Protein AF-A0A958GXC8-F1 (afdb_monomer_lite)

pLDDT: mean 88.54, std 9.1, range [40.66, 98.5]

Foldseek 3Di:
DPQPFFCQRPPDLVLLLDLLLDDPVQVVVQVVQVVLLVVLVVDPVNLVLLQVLLVVVVLDPDFFDPLLLVLLLVQLVQQEVVVLVVVVCVVVVHDPVSLVSSVCSNHVSLVVRVQCSSHDLVSLLSNLLQEFDLWCLSSLSSLSSDVCSLVVSLVQLVCLVVVNHPSVSSSSSRDGGPCRSVLVNVNSVVCVVPVPDQTPHDPDSCVVDDPLSVQSCSQRSHSSSSRQLSRPQDPDPVSSVVCVVPPNTPDPVSTDPPD

Structure (mmCIF, N/CA/C/O backbone):
data_AF-A0A958GXC8-F1
#
_entry.id   AF-A0A958GXC8-F1
#
loop_
_atom_site.group_PDB
_atom_site.id
_atom_site.type_symbol
_atom_site.label_atom_id
_atom_site.label_alt_id
_atom_site.label_comp_id
_atom_site.label_asym_id
_atom_site.label_entity_id
_atom_site.label_seq_id
_atom_site.pdbx_PDB_ins_code
_atom_site.Cartn_x
_atom_site.Cartn_y
_atom_site.Cartn_z
_atom_site.occupancy
_atom_site.B_iso_or_equiv
_atom_site.auth_seq_id
_atom_site.auth_comp_id
_atom_site.auth_asym_id
_atom_site.auth_atom_id
_atom_site.pdbx_PDB_model_num
ATOM 1 N N . MET A 1 1 ? -21.249 21.350 4.898 1.00 42.66 1 MET A N 1
ATOM 2 C CA . MET A 1 1 ? -21.181 20.003 5.499 1.00 42.66 1 MET A CA 1
ATOM 3 C C . MET A 1 1 ? -20.547 20.159 6.863 1.00 42.66 1 MET A C 1
ATOM 5 O O . MET A 1 1 ? -19.424 20.641 6.913 1.00 42.66 1 MET A O 1
ATOM 9 N N . GLU A 1 2 ? -21.258 19.843 7.945 1.00 40.66 2 GLU A N 1
ATOM 10 C CA . GLU A 1 2 ? -20.635 19.770 9.272 1.00 40.66 2 GLU A CA 1
ATOM 11 C C . GLU A 1 2 ? -19.525 18.718 9.228 1.00 40.66 2 GLU A C 1
ATOM 13 O O . GLU A 1 2 ? -19.775 17.553 8.912 1.00 40.66 2 GLU A O 1
ATOM 18 N N . ALA A 1 3 ? -18.286 19.137 9.486 1.00 54.03 3 ALA A N 1
ATOM 19 C CA . ALA A 1 3 ? -17.179 18.212 9.652 1.00 54.03 3 ALA A CA 1
ATOM 20 C C . ALA A 1 3 ? -17.472 17.373 10.900 1.00 54.03 3 ALA A C 1
ATOM 22 O O . ALA A 1 3 ? -17.370 17.859 12.025 1.00 54.03 3 ALA A O 1
ATOM 23 N N . THR A 1 4 ? -17.898 16.125 10.704 1.00 71.25 4 THR A N 1
ATOM 24 C CA . THR A 1 4 ? -18.084 15.196 11.817 1.00 71.25 4 THR A CA 1
ATOM 25 C C . THR A 1 4 ? -16.710 14.937 12.425 1.00 71.25 4 THR A C 1
ATOM 27 O O . THR A 1 4 ? -15.832 14.369 11.779 1.00 71.25 4 THR A O 1
ATOM 30 N N . GLN A 1 5 ? -16.502 15.426 13.645 1.00 79.56 5 GLN A N 1
ATOM 31 C CA . GLN A 1 5 ? -15.217 15.359 14.330 1.00 79.56 5 GLN A CA 1
ATOM 32 C C . GLN A 1 5 ? -14.816 13.890 14.564 1.00 79.56 5 GLN A C 1
ATOM 34 O O . GLN A 1 5 ? -15.609 13.098 15.073 1.00 79.56 5 GLN A O 1
ATOM 39 N N . THR A 1 6 ? -13.588 13.512 14.205 1.00 85.38 6 THR A N 1
ATOM 40 C CA . THR A 1 6 ? -13.043 12.168 14.451 1.00 85.38 6 THR A CA 1
ATOM 41 C C . THR A 1 6 ? -12.261 12.138 15.758 1.00 85.38 6 THR A C 1
ATOM 43 O O . THR A 1 6 ? -11.837 13.173 16.276 1.00 85.38 6 THR A O 1
ATOM 46 N N . TYR A 1 7 ? -12.008 10.944 16.308 1.00 87.50 7 TYR A N 1
ATOM 47 C CA . TYR A 1 7 ? -11.091 10.803 17.450 1.00 87.50 7 TYR A CA 1
ATOM 48 C C . TYR A 1 7 ? -9.709 11.392 17.121 1.00 87.50 7 TYR A C 1
ATOM 50 O O . TYR A 1 7 ? -9.104 12.063 17.955 1.00 87.50 7 TYR A O 1
ATOM 58 N N . ARG A 1 8 ? -9.251 11.222 15.875 1.00 87.38 8 ARG A N 1
ATOM 59 C CA . ARG A 1 8 ? -8.003 11.787 15.362 1.00 87.38 8 ARG A CA 1
ATOM 60 C C . ARG A 1 8 ? -7.935 13.317 15.413 1.00 87.38 8 ARG A C 1
ATOM 62 O O . ARG A 1 8 ? -6.846 13.839 15.656 1.00 87.38 8 ARG A O 1
ATOM 69 N N . THR A 1 9 ? -9.048 14.020 15.194 1.00 85.94 9 THR A N 1
ATOM 70 C CA . THR A 1 9 ? -9.103 15.495 15.181 1.00 85.94 9 THR A CA 1
ATOM 71 C C . THR A 1 9 ? -9.584 16.114 16.497 1.00 85.94 9 THR A C 1
ATOM 73 O O . THR A 1 9 ? -9.445 17.318 16.689 1.00 85.94 9 THR A O 1
ATOM 76 N N . SER A 1 10 ? -10.121 15.314 17.426 1.00 87.69 10 SER A N 1
ATOM 77 C CA . SER A 1 10 ? -10.631 15.775 18.733 1.00 87.69 10 SER A CA 1
ATOM 78 C C . SER A 1 10 ? -9.730 15.443 19.922 1.00 87.69 10 SER A C 1
ATOM 80 O O . SER A 1 10 ? -9.755 16.150 20.930 1.00 87.69 10 SER A O 1
ATOM 82 N N . ALA A 1 11 ? -8.967 14.350 19.857 1.00 89.31 11 ALA A N 1
ATOM 83 C CA . ALA A 1 11 ? -8.210 13.857 21.001 1.00 89.31 11 ALA A CA 1
ATOM 84 C C . ALA A 1 11 ? -6.876 14.593 21.189 1.00 89.31 11 ALA A C 1
ATOM 86 O O . ALA A 1 11 ? -6.249 15.067 20.243 1.00 89.31 11 ALA A O 1
ATOM 87 N N . SER A 1 12 ? -6.391 14.627 22.433 1.00 91.69 12 SER A N 1
ATOM 88 C CA . SER A 1 12 ? -5.069 15.181 22.731 1.00 91.69 12 SER A CA 1
ATOM 89 C C . SER A 1 12 ? -3.941 14.310 22.150 1.00 91.69 12 SER A C 1
ATOM 91 O O . SER A 1 12 ? -4.100 13.088 22.043 1.00 91.69 12 SER A O 1
ATOM 93 N N . PRO A 1 13 ? -2.752 14.879 21.864 1.00 91.50 13 PRO A N 1
ATOM 94 C CA . PRO A 1 13 ? -1.616 14.114 21.347 1.00 91.50 13 PRO A CA 1
ATOM 95 C C . PRO A 1 13 ? -1.251 12.892 22.203 1.00 91.50 13 PRO A C 1
ATOM 97 O O . PRO A 1 13 ? -1.000 11.812 21.678 1.00 91.50 13 PRO A O 1
ATOM 100 N N . VAL A 1 14 ? -1.300 13.018 23.534 1.00 92.62 14 VAL A N 1
ATOM 101 C CA . VAL A 1 14 ? -1.018 11.907 24.463 1.00 92.62 14 VAL A CA 1
ATOM 102 C C . VAL A 1 14 ? -2.060 10.789 24.345 1.00 92.62 14 VAL A C 1
ATOM 104 O O . VAL A 1 14 ? -1.716 9.605 24.406 1.00 92.62 14 VAL A O 1
ATOM 107 N N . ALA A 1 15 ? -3.334 11.143 24.166 1.00 92.38 15 ALA A N 1
ATOM 108 C CA . ALA A 1 15 ? -4.409 10.173 23.990 1.00 92.38 15 ALA A CA 1
ATOM 109 C C . ALA A 1 15 ? -4.306 9.444 22.639 1.00 92.38 15 ALA A C 1
ATOM 111 O O . ALA A 1 15 ? -4.591 8.245 22.574 1.00 92.38 15 ALA A O 1
ATOM 112 N N . LEU A 1 16 ? -3.857 10.136 21.587 1.00 92.06 16 LEU A N 1
ATOM 113 C CA . LEU A 1 16 ? -3.565 9.544 20.279 1.00 92.06 16 LEU A CA 1
ATOM 114 C C . LEU A 1 16 ? -2.374 8.586 20.353 1.00 92.06 16 LEU A C 1
ATOM 116 O O . LEU A 1 16 ? -2.495 7.451 19.905 1.00 92.06 16 LEU A O 1
ATOM 120 N N . LEU A 1 17 ? -1.277 8.977 21.009 1.00 92.50 17 LEU A N 1
ATOM 121 C CA . LEU A 1 17 ? -0.108 8.112 21.204 1.00 92.50 17 LEU A CA 1
ATOM 122 C C . LEU A 1 17 ? -0.466 6.826 21.963 1.00 92.50 17 LEU A C 1
ATOM 124 O O . LEU A 1 17 ? -0.126 5.733 21.515 1.00 92.50 17 LEU A O 1
ATOM 128 N N . ARG A 1 18 ? -1.203 6.921 23.081 1.00 91.88 18 ARG A N 1
ATOM 129 C CA . ARG A 1 18 ? -1.665 5.723 23.813 1.00 91.88 18 ARG A CA 1
ATOM 130 C C . ARG A 1 18 ? -2.573 4.839 22.969 1.00 91.88 18 ARG A C 1
ATOM 132 O O . ARG A 1 18 ? -2.492 3.619 23.071 1.00 91.88 18 ARG A O 1
ATOM 139 N N . ALA A 1 19 ? -3.471 5.443 22.193 1.00 90.69 19 ALA A N 1
ATOM 140 C CA . ALA A 1 19 ? -4.363 4.692 21.324 1.00 90.69 19 ALA A CA 1
ATOM 141 C C . ALA A 1 19 ? -3.582 3.977 20.214 1.00 90.69 19 ALA A C 1
ATOM 143 O O . ALA A 1 19 ? -3.806 2.789 20.024 1.00 90.69 19 ALA A O 1
ATOM 144 N N . ALA A 1 20 ? -2.628 4.653 19.568 1.00 90.19 20 ALA A N 1
ATOM 145 C CA . ALA A 1 20 ? -1.775 4.071 18.536 1.00 90.19 20 ALA A CA 1
ATOM 146 C C . ALA A 1 20 ? -0.903 2.931 19.084 1.00 90.19 20 ALA A C 1
ATOM 148 O O . ALA A 1 20 ? -0.805 1.889 18.447 1.00 90.19 20 ALA A O 1
ATOM 149 N N . ILE A 1 21 ? -0.326 3.067 20.287 1.00 91.38 21 ILE A N 1
ATOM 150 C CA . ILE A 1 21 ? 0.457 1.996 20.936 1.00 91.38 21 ILE A CA 1
ATOM 151 C C . ILE A 1 21 ? -0.414 0.763 21.221 1.00 91.38 21 ILE A C 1
ATOM 153 O O . ILE A 1 21 ? 0.015 -0.361 20.949 1.00 91.38 21 ILE A O 1
ATOM 157 N N . GLY A 1 22 ? -1.640 0.964 21.704 1.00 90.19 22 GLY A N 1
ATOM 158 C CA . GLY A 1 22 ? -2.537 -0.120 22.101 1.00 90.19 22 GLY A CA 1
ATOM 159 C C . GLY A 1 22 ? -2.154 -0.757 23.442 1.00 90.19 22 GLY A C 1
ATOM 160 O O . GLY A 1 22 ? -1.373 -0.205 24.219 1.00 90.19 22 GLY A O 1
ATOM 161 N N . GLY A 1 23 ? -2.757 -1.904 23.750 1.00 90.50 23 GLY A N 1
ATOM 162 C CA . GLY A 1 23 ? -2.455 -2.710 24.929 1.00 90.50 23 GLY A CA 1
ATOM 163 C C . GLY A 1 23 ? -1.461 -3.849 24.657 1.00 90.50 23 GLY A C 1
ATOM 164 O O . GLY A 1 23 ? -0.904 -3.975 23.564 1.00 90.50 23 GLY A O 1
ATOM 165 N N . PRO A 1 24 ? -1.227 -4.723 25.654 1.00 90.44 24 PRO A N 1
ATOM 166 C CA . PRO A 1 24 ? -0.284 -5.837 25.529 1.00 90.44 24 PRO A CA 1
ATOM 167 C C . PRO A 1 24 ? -0.609 -6.808 24.386 1.00 90.44 24 PRO A C 1
ATOM 169 O O . PRO A 1 24 ? 0.299 -7.377 23.781 1.00 90.44 24 PRO A O 1
ATOM 172 N N . ALA A 1 25 ? -1.894 -7.014 24.082 1.00 88.31 25 ALA A N 1
ATOM 173 C CA . ALA A 1 25 ? -2.314 -7.877 22.982 1.00 88.31 25 ALA A CA 1
ATOM 174 C C . ALA A 1 25 ? -1.942 -7.267 21.622 1.00 88.31 25 ALA A C 1
ATOM 176 O O . ALA A 1 25 ? -1.365 -7.956 20.781 1.00 88.31 25 ALA A O 1
ATOM 177 N N . GLU A 1 26 ? -2.192 -5.971 21.435 1.00 89.50 26 GLU A N 1
ATOM 178 C CA . GLU A 1 26 ? -1.854 -5.243 20.215 1.00 89.50 26 GLU A CA 1
ATOM 179 C C . GLU A 1 26 ? -0.338 -5.166 20.008 1.00 89.50 26 GLU A C 1
ATOM 181 O O . GLU A 1 26 ? 0.134 -5.396 18.896 1.00 89.50 26 GLU A O 1
ATOM 186 N N . ILE A 1 27 ? 0.436 -4.929 21.074 1.00 90.00 27 ILE A N 1
ATOM 187 C CA . ILE A 1 27 ? 1.906 -4.929 21.019 1.00 90.00 27 ILE A CA 1
ATOM 188 C C . ILE A 1 27 ? 2.432 -6.292 20.553 1.00 90.00 27 ILE A C 1
ATOM 190 O O . ILE A 1 27 ? 3.247 -6.348 19.633 1.00 90.00 27 ILE A O 1
ATOM 194 N N . ARG A 1 28 ? 1.933 -7.401 21.122 1.00 89.06 28 ARG A N 1
ATOM 195 C CA . ARG A 1 28 ? 2.308 -8.752 20.666 1.00 89.06 28 ARG A CA 1
ATOM 196 C C . ARG A 1 28 ? 1.956 -8.979 19.197 1.00 89.06 28 ARG A C 1
ATOM 198 O O . ARG A 1 28 ? 2.767 -9.531 18.461 1.00 89.06 28 ARG A O 1
ATOM 205 N N . GLY A 1 29 ? 0.783 -8.515 18.762 1.00 87.75 29 GLY A N 1
ATOM 206 C CA . GLY A 1 29 ? 0.375 -8.591 17.360 1.00 87.75 29 GLY A CA 1
ATOM 207 C C . GLY A 1 29 ? 1.331 -7.845 16.423 1.00 87.75 29 GLY A C 1
ATOM 208 O O . GLY A 1 29 ? 1.696 -8.376 15.377 1.00 87.75 29 GLY A O 1
ATOM 209 N N . LYS A 1 30 ? 1.784 -6.646 16.807 1.00 89.75 30 LYS A N 1
ATOM 210 C CA . LYS A 1 30 ? 2.747 -5.848 16.024 1.00 89.75 30 LYS A CA 1
ATOM 211 C C . LYS A 1 30 ? 4.110 -6.529 15.921 1.00 89.75 30 LYS A C 1
ATOM 213 O O . LYS A 1 30 ? 4.667 -6.601 14.830 1.00 89.75 30 LYS A O 1
ATOM 218 N N . ILE A 1 31 ? 4.616 -7.073 17.031 1.00 89.19 31 ILE A N 1
ATOM 219 C CA . ILE A 1 31 ? 5.881 -7.826 17.052 1.00 89.19 31 ILE A CA 1
ATOM 220 C C . ILE A 1 31 ? 5.788 -9.039 16.122 1.00 89.19 31 ILE A C 1
ATOM 222 O O . ILE A 1 31 ? 6.653 -9.226 15.272 1.00 89.19 31 ILE A O 1
ATOM 226 N N . SER A 1 32 ? 4.702 -9.811 16.216 1.00 88.19 32 SER A N 1
ATOM 227 C CA . SER A 1 32 ? 4.492 -10.987 15.368 1.00 88.19 32 SER A CA 1
ATOM 228 C C . SER A 1 32 ? 4.472 -10.639 13.871 1.00 88.19 32 SER A C 1
ATOM 230 O O . SER A 1 32 ? 5.143 -11.304 13.079 1.00 88.19 32 SER A O 1
ATOM 232 N N . ARG A 1 33 ? 3.790 -9.550 13.477 1.00 87.12 33 ARG A N 1
ATOM 233 C CA . ARG A 1 33 ? 3.793 -9.066 12.082 1.00 87.12 33 ARG A CA 1
ATOM 234 C C . ARG A 1 33 ? 5.177 -8.607 11.620 1.00 87.12 33 ARG A C 1
ATOM 236 O O . ARG A 1 33 ? 5.557 -8.871 10.477 1.00 87.12 33 ARG A O 1
ATOM 243 N N . ALA A 1 34 ? 5.945 -7.961 12.498 1.00 85.75 34 ALA A N 1
ATOM 244 C CA . ALA A 1 34 ? 7.309 -7.534 12.191 1.00 85.75 34 ALA A CA 1
ATOM 245 C C . ALA A 1 34 ? 8.239 -8.734 11.964 1.00 85.75 34 ALA A C 1
ATOM 247 O O . ALA A 1 34 ? 8.972 -8.772 10.976 1.00 85.75 34 ALA A O 1
ATOM 248 N N . GLU A 1 35 ? 8.159 -9.753 12.821 1.00 86.69 35 GLU A N 1
ATOM 249 C CA . GLU A 1 35 ? 8.915 -10.999 12.668 1.00 86.69 35 GLU A CA 1
ATOM 250 C C . GLU A 1 35 ? 8.540 -11.759 11.393 1.00 86.69 35 GLU A C 1
ATOM 252 O O . GLU A 1 35 ? 9.409 -12.315 10.719 1.00 86.69 35 GLU A O 1
ATOM 257 N N . GLN A 1 36 ? 7.251 -11.812 11.047 1.00 84.00 36 GLN A N 1
ATOM 258 C CA . GLN A 1 36 ? 6.796 -12.444 9.808 1.00 84.00 36 GLN A CA 1
ATOM 259 C C . GLN A 1 36 ? 7.324 -11.702 8.580 1.00 84.00 36 GLN A C 1
ATOM 261 O O . GLN A 1 36 ? 7.927 -12.322 7.710 1.00 84.00 36 GLN A O 1
ATOM 266 N N . THR A 1 37 ? 7.214 -10.376 8.560 1.00 81.94 37 THR A N 1
ATOM 267 C CA . THR A 1 37 ? 7.700 -9.566 7.435 1.00 81.94 37 THR A CA 1
ATOM 268 C C . THR A 1 37 ? 9.208 -9.683 7.265 1.00 81.94 37 THR A C 1
ATOM 270 O O . THR A 1 37 ? 9.697 -9.845 6.150 1.00 81.94 37 THR A O 1
ATOM 273 N N . PHE A 1 38 ? 9.969 -9.695 8.360 1.00 83.56 38 PHE A N 1
ATOM 274 C CA . PHE A 1 38 ? 11.413 -9.901 8.291 1.00 83.56 38 PHE A CA 1
ATOM 275 C C . PHE A 1 38 ? 11.798 -11.280 7.732 1.00 83.56 38 PHE A C 1
ATOM 277 O O . PHE A 1 38 ? 12.795 -11.406 7.016 1.00 83.56 38 PHE A O 1
ATOM 284 N N . ARG A 1 39 ? 11.007 -12.321 8.030 1.00 86.00 39 ARG A N 1
ATOM 285 C CA . ARG A 1 39 ? 11.177 -13.648 7.421 1.00 86.00 39 ARG A CA 1
ATOM 286 C C . ARG A 1 39 ? 10.885 -13.604 5.922 1.00 86.00 39 ARG A C 1
ATOM 288 O O . ARG A 1 39 ? 11.724 -14.067 5.153 1.00 86.00 39 ARG A O 1
ATOM 295 N N . THR A 1 40 ? 9.785 -12.976 5.510 1.00 83.62 40 THR A N 1
ATOM 296 C CA . THR A 1 40 ? 9.410 -12.817 4.094 1.00 83.62 40 THR A CA 1
ATOM 297 C C . THR A 1 40 ? 10.464 -12.049 3.297 1.00 83.62 40 THR A C 1
ATOM 299 O O . THR A 1 40 ? 10.846 -12.472 2.210 1.00 83.62 40 THR A O 1
ATOM 302 N N . TRP A 1 41 ? 11.044 -10.989 3.867 1.00 79.12 41 TRP A N 1
ATOM 303 C CA . TRP A 1 41 ? 12.158 -10.245 3.262 1.00 79.12 41 TRP A CA 1
ATOM 304 C C . TRP A 1 41 ? 13.374 -11.119 2.923 1.00 79.12 41 TRP A C 1
ATOM 306 O O . TRP A 1 41 ? 14.113 -10.836 1.978 1.00 79.12 41 TRP A O 1
ATOM 316 N N . ARG A 1 42 ? 13.612 -12.176 3.705 1.00 85.06 42 ARG A N 1
ATOM 317 C CA . ARG A 1 42 ? 14.716 -13.120 3.489 1.00 85.06 42 ARG A CA 1
ATOM 318 C C . ARG A 1 42 ? 14.337 -14.263 2.547 1.00 85.06 42 ARG A C 1
ATOM 320 O O . ARG A 1 42 ? 15.234 -14.928 2.025 1.00 85.06 42 ARG A O 1
ATOM 327 N N . ASP A 1 43 ? 13.049 -14.471 2.298 1.00 89.31 43 ASP A N 1
ATOM 328 C CA . ASP A 1 43 ? 12.542 -15.535 1.443 1.00 89.31 43 ASP A CA 1
ATOM 329 C C . ASP A 1 43 ? 12.458 -15.087 -0.025 1.00 89.31 43 ASP A C 1
ATOM 331 O O . ASP A 1 43 ? 11.471 -14.545 -0.525 1.00 89.31 43 ASP A O 1
ATOM 335 N N . ARG A 1 44 ? 13.536 -15.358 -0.765 1.00 86.19 44 ARG A N 1
ATOM 336 C CA . ARG A 1 44 ? 13.584 -15.091 -2.210 1.00 86.19 44 ARG A CA 1
ATOM 337 C C . ARG A 1 44 ? 12.603 -15.955 -3.011 1.00 86.19 44 ARG A C 1
ATOM 339 O O . ARG A 1 44 ? 12.237 -15.563 -4.120 1.00 86.19 44 ARG A O 1
ATOM 346 N N . GLY A 1 45 ? 12.221 -17.124 -2.493 1.00 91.12 45 GLY A N 1
ATOM 347 C CA . GLY A 1 45 ? 11.251 -18.014 -3.126 1.00 91.12 45 GLY A CA 1
ATOM 348 C C . GLY A 1 45 ? 9.847 -17.423 -3.060 1.00 91.12 45 GLY A C 1
ATOM 349 O O . GLY A 1 45 ? 9.166 -17.353 -4.083 1.00 91.12 45 GLY A O 1
ATOM 350 N N . GLU A 1 46 ? 9.472 -16.909 -1.891 1.00 90.75 46 GLU A N 1
ATOM 351 C CA . GLU A 1 46 ? 8.222 -16.183 -1.653 1.00 90.75 46 GLU A CA 1
ATOM 352 C C . GLU A 1 46 ? 8.081 -14.980 -2.588 1.00 90.75 46 GLU A C 1
ATOM 354 O O . GLU A 1 46 ? 7.100 -14.876 -3.327 1.00 90.75 46 GLU A O 1
ATOM 359 N N . LEU A 1 47 ? 9.101 -14.117 -2.641 1.00 88.88 47 LEU A N 1
ATOM 360 C CA . LEU A 1 47 ? 9.102 -12.962 -3.539 1.00 88.88 47 LEU A CA 1
ATOM 361 C C . LEU A 1 47 ? 8.914 -13.378 -5.003 1.00 88.88 47 LEU A C 1
ATOM 363 O O . LEU A 1 47 ? 8.109 -12.794 -5.730 1.00 88.88 47 LEU A O 1
ATOM 367 N N . ARG A 1 48 ? 9.647 -14.402 -5.454 1.00 90.44 48 ARG A N 1
ATOM 368 C CA . ARG A 1 48 ? 9.525 -14.891 -6.830 1.00 90.44 48 ARG A CA 1
ATOM 369 C C . ARG A 1 48 ? 8.127 -15.442 -7.101 1.00 90.44 48 ARG A C 1
ATOM 371 O O . ARG A 1 48 ? 7.599 -15.194 -8.185 1.00 90.44 48 ARG A O 1
ATOM 378 N N . ARG A 1 49 ? 7.524 -16.157 -6.145 1.00 92.94 49 ARG A N 1
ATOM 379 C CA . ARG A 1 49 ? 6.154 -16.673 -6.263 1.00 92.94 49 ARG A CA 1
ATOM 380 C C . ARG A 1 49 ? 5.155 -15.531 -6.427 1.00 92.94 49 ARG A C 1
ATOM 382 O O . ARG A 1 49 ? 4.353 -15.574 -7.353 1.00 92.94 49 ARG A O 1
ATOM 389 N N . ARG A 1 50 ? 5.254 -14.488 -5.600 1.00 93.06 50 ARG A N 1
ATOM 390 C CA . ARG A 1 50 ? 4.391 -13.297 -5.667 1.00 93.06 50 ARG A CA 1
ATOM 391 C C . ARG A 1 50 ? 4.504 -12.565 -6.999 1.00 93.06 50 ARG A C 1
ATOM 393 O O . ARG A 1 50 ? 3.497 -12.330 -7.656 1.00 93.06 50 ARG A O 1
ATOM 400 N N . LEU A 1 51 ? 5.724 -12.288 -7.457 1.00 92.12 51 LEU A N 1
ATOM 401 C CA . LEU A 1 51 ? 5.936 -11.646 -8.757 1.00 92.12 51 LEU A CA 1
ATOM 402 C C . LEU A 1 51 ? 5.450 -12.522 -9.926 1.00 92.12 51 LEU A C 1
ATOM 404 O O . LEU A 1 51 ? 4.935 -12.003 -10.912 1.00 92.12 51 LEU A O 1
ATOM 408 N N . THR A 1 52 ? 5.585 -13.847 -9.818 1.00 93.06 52 THR A N 1
ATOM 409 C CA . THR A 1 52 ? 5.052 -14.783 -10.824 1.00 93.06 52 THR A CA 1
ATOM 410 C C . THR A 1 52 ? 3.527 -14.748 -10.841 1.00 93.06 52 THR A C 1
ATOM 412 O O . THR A 1 52 ? 2.947 -14.624 -11.912 1.00 93.06 52 THR A O 1
ATOM 415 N N . ARG A 1 53 ? 2.881 -14.746 -9.669 1.00 94.44 53 ARG A N 1
ATOM 416 C CA . ARG A 1 53 ? 1.429 -14.593 -9.547 1.00 94.44 53 ARG A CA 1
ATOM 417 C C . ARG A 1 53 ? 0.941 -13.286 -10.175 1.00 94.44 53 ARG A C 1
ATOM 419 O O . ARG A 1 53 ? -0.014 -13.297 -10.939 1.00 94.44 53 ARG A O 1
ATOM 426 N N . LEU A 1 54 ? 1.617 -12.170 -9.909 1.00 93.62 54 LEU A N 1
ATOM 427 C CA . LEU A 1 54 ? 1.282 -10.877 -10.516 1.00 93.62 54 LEU A CA 1
ATOM 428 C C . LEU A 1 54 ? 1.461 -10.876 -12.038 1.00 93.62 54 LEU A C 1
ATOM 430 O O . LEU A 1 54 ? 0.666 -10.274 -12.754 1.00 93.62 54 LEU A O 1
ATOM 434 N N . LYS A 1 55 ? 2.472 -11.587 -12.546 1.00 93.75 55 LYS A N 1
ATOM 435 C CA . LYS A 1 55 ? 2.642 -11.814 -13.982 1.00 93.75 55 LYS A CA 1
ATOM 436 C C . LYS A 1 55 ? 1.502 -12.650 -14.575 1.00 93.75 55 LYS A C 1
ATOM 438 O O . LYS A 1 55 ? 0.988 -12.291 -15.627 1.00 93.75 55 LYS A O 1
ATOM 443 N N . GLU A 1 56 ? 1.085 -13.728 -13.914 1.00 94.25 56 GLU A N 1
ATOM 444 C CA . GLU A 1 56 ? -0.059 -14.556 -14.340 1.00 94.25 56 GLU A CA 1
ATOM 445 C C . GLU A 1 56 ? -1.375 -13.767 -14.366 1.00 94.25 56 GLU A C 1
ATOM 447 O O . GLU A 1 56 ? -2.214 -14.003 -15.229 1.00 94.25 56 GLU A O 1
ATOM 452 N N . LEU A 1 57 ? -1.532 -12.810 -13.450 1.00 93.06 57 LEU A N 1
ATOM 453 C CA . LEU A 1 57 ? -2.666 -11.883 -13.400 1.00 93.06 57 LEU A CA 1
ATOM 454 C C . LEU A 1 57 ? -2.587 -10.757 -14.448 1.00 93.06 57 LEU A C 1
ATOM 456 O O . LEU A 1 57 ? -3.527 -9.980 -14.578 1.00 93.06 57 LEU A O 1
ATOM 460 N N . GLY A 1 58 ? -1.487 -10.659 -15.202 1.00 92.94 58 GLY A N 1
ATOM 461 C CA . GLY A 1 58 ? -1.309 -9.651 -16.249 1.00 92.94 58 GLY A CA 1
ATOM 462 C C . GLY A 1 58 ? -0.831 -8.282 -15.755 1.00 92.94 58 GLY A C 1
ATOM 463 O O . GLY A 1 58 ? -0.827 -7.331 -16.530 1.00 92.94 58 GLY A O 1
ATOM 464 N N . TYR A 1 59 ? -0.387 -8.163 -14.499 1.00 91.56 59 TYR A N 1
ATOM 465 C CA . TYR A 1 59 ? 0.177 -6.913 -13.968 1.00 91.56 59 TYR A CA 1
ATOM 466 C C . TYR A 1 59 ? 1.634 -6.677 -14.397 1.00 91.56 59 TYR A C 1
ATOM 468 O O . TYR A 1 59 ? 2.153 -5.574 -14.249 1.00 91.56 59 TYR A O 1
ATOM 476 N N . ILE A 1 60 ? 2.331 -7.708 -14.894 1.00 88.69 60 ILE A N 1
ATOM 477 C CA . ILE A 1 60 ? 3.757 -7.631 -15.238 1.00 88.69 60 ILE A CA 1
ATOM 478 C C . ILE A 1 60 ? 4.061 -8.399 -16.525 1.00 88.69 60 ILE A C 1
ATOM 480 O O . ILE A 1 60 ? 3.957 -9.625 -16.558 1.00 88.69 60 ILE A O 1
ATOM 484 N N . ASP A 1 61 ? 4.609 -7.720 -17.530 1.00 87.81 61 ASP A N 1
ATOM 485 C CA . ASP A 1 61 ? 5.152 -8.398 -18.715 1.00 87.81 61 ASP A CA 1
ATOM 486 C C . ASP A 1 61 ? 6.542 -8.991 -18.441 1.00 87.81 61 ASP A C 1
ATOM 488 O O . ASP A 1 61 ? 6.834 -10.161 -18.723 1.00 87.81 61 ASP A O 1
ATOM 492 N N . THR A 1 62 ? 7.419 -8.178 -17.844 1.00 90.69 62 THR A N 1
ATOM 493 C CA . THR A 1 62 ? 8.820 -8.513 -17.563 1.00 90.69 62 THR A CA 1
ATOM 494 C C . THR A 1 62 ? 9.113 -8.391 -16.077 1.00 90.69 62 THR A C 1
ATOM 496 O O . THR A 1 62 ? 8.908 -7.338 -15.487 1.00 90.69 62 THR A O 1
ATOM 499 N N . LEU A 1 63 ? 9.645 -9.456 -15.472 1.00 91.50 63 LEU A N 1
ATOM 500 C CA . LEU A 1 63 ? 9.960 -9.463 -14.045 1.00 91.50 63 LEU A CA 1
ATOM 501 C C . LEU A 1 63 ? 11.130 -8.507 -13.738 1.00 91.50 63 LEU A C 1
ATOM 503 O O . LEU A 1 63 ? 12.224 -8.716 -14.280 1.00 91.50 63 LEU A O 1
ATOM 507 N N . PRO A 1 64 ? 10.945 -7.498 -12.866 1.00 92.94 64 PRO A N 1
ATOM 508 C CA . PRO A 1 64 ? 12.045 -6.663 -12.410 1.00 92.94 64 PRO A CA 1
ATOM 509 C C . PRO A 1 64 ? 12.989 -7.451 -11.494 1.00 92.94 64 PRO A C 1
ATOM 511 O O . PRO A 1 64 ? 12.607 -8.394 -10.799 1.00 92.94 64 PRO A O 1
ATOM 514 N N . THR A 1 65 ? 14.252 -7.045 -11.481 1.00 92.00 65 THR A N 1
ATOM 515 C CA . THR A 1 65 ? 15.252 -7.536 -10.530 1.00 92.00 65 THR A CA 1
ATOM 516 C C . THR A 1 65 ? 15.074 -6.877 -9.160 1.00 92.00 65 THR A C 1
ATOM 518 O O . THR A 1 65 ? 14.484 -5.806 -9.035 1.00 92.00 65 THR A O 1
ATOM 521 N N . LEU A 1 66 ? 15.644 -7.483 -8.116 1.00 89.12 66 LEU A N 1
ATOM 522 C CA . LEU A 1 66 ? 15.639 -6.917 -6.762 1.00 89.12 66 LEU A CA 1
ATOM 523 C C . LEU A 1 66 ? 16.202 -5.482 -6.688 1.00 89.12 66 LEU A C 1
ATOM 525 O O . LEU A 1 66 ? 15.545 -4.630 -6.093 1.00 89.12 66 LEU A O 1
ATOM 529 N N . PRO A 1 67 ? 17.361 -5.162 -7.303 1.00 92.75 67 PRO A N 1
ATOM 530 C CA . PRO A 1 67 ? 17.851 -3.784 -7.334 1.00 92.75 67 PRO A CA 1
ATOM 531 C C . PRO A 1 67 ? 16.904 -2.814 -8.047 1.00 92.75 67 PRO A C 1
ATOM 533 O O . PRO A 1 67 ? 16.754 -1.680 -7.602 1.00 92.75 67 PRO A O 1
ATOM 536 N N . GLN A 1 68 ? 16.242 -3.254 -9.122 1.00 95.06 68 GLN A N 1
ATOM 537 C CA . GLN A 1 68 ? 15.249 -2.439 -9.823 1.00 95.06 68 GLN A CA 1
ATOM 538 C C . GLN A 1 68 ? 14.021 -2.165 -8.946 1.00 95.06 68 GLN A C 1
ATOM 540 O O . GLN A 1 68 ? 13.576 -1.026 -8.892 1.00 95.06 68 GLN A O 1
ATOM 545 N N . LEU A 1 69 ? 13.514 -3.167 -8.217 1.00 92.81 69 LEU A N 1
ATOM 546 C CA . LEU A 1 69 ? 12.422 -2.981 -7.253 1.00 92.81 69 LEU A CA 1
ATOM 547 C C . LEU A 1 69 ? 12.806 -1.996 -6.142 1.00 92.81 69 LEU A C 1
ATOM 549 O O . LEU A 1 69 ? 12.027 -1.107 -5.816 1.00 92.81 69 LEU A O 1
ATOM 553 N N . ALA A 1 70 ? 14.020 -2.110 -5.596 1.00 90.94 70 ALA A N 1
ATOM 554 C CA . ALA A 1 70 ? 14.499 -1.207 -4.551 1.00 90.94 70 ALA A CA 1
ATOM 555 C C . ALA A 1 70 ? 14.612 0.248 -5.041 1.00 90.94 70 ALA A C 1
ATOM 557 O O . ALA A 1 70 ? 14.206 1.174 -4.340 1.00 90.94 70 ALA A O 1
ATOM 558 N N . VAL A 1 71 ? 15.134 0.461 -6.254 1.00 94.88 71 VAL A N 1
ATOM 559 C CA . VAL A 1 71 ? 15.218 1.803 -6.850 1.00 94.88 71 VAL A CA 1
ATOM 560 C C . VAL A 1 71 ? 13.837 2.329 -7.244 1.00 94.88 71 VAL A C 1
ATOM 562 O O . VAL A 1 71 ? 13.545 3.488 -6.972 1.00 94.88 71 VAL A O 1
ATOM 565 N N . GLY A 1 72 ? 12.954 1.491 -7.792 1.00 94.94 72 GLY A N 1
ATOM 566 C CA . GLY A 1 72 ? 11.574 1.875 -8.101 1.00 94.94 72 GLY A CA 1
ATOM 567 C C . GLY A 1 72 ? 10.772 2.274 -6.859 1.00 94.94 72 GLY A C 1
ATOM 568 O O . GLY A 1 72 ? 10.053 3.271 -6.888 1.00 94.94 72 GLY A O 1
ATOM 569 N N . ALA A 1 73 ? 10.962 1.576 -5.737 1.00 92.06 73 ALA A N 1
ATOM 570 C CA . ALA A 1 73 ? 10.401 1.962 -4.444 1.00 92.06 73 ALA A CA 1
ATOM 571 C C . ALA A 1 73 ? 10.919 3.330 -3.969 1.00 92.06 73 ALA A C 1
ATOM 573 O O . ALA A 1 73 ? 10.141 4.186 -3.544 1.00 92.06 73 ALA A O 1
ATOM 574 N N . LEU A 1 74 ? 12.231 3.566 -4.082 1.00 93.12 74 LEU A N 1
ATOM 575 C CA . LEU A 1 74 ? 12.834 4.861 -3.763 1.00 93.12 74 LEU A CA 1
ATOM 576 C C . LEU A 1 74 ? 12.271 5.984 -4.651 1.00 93.12 74 LEU A C 1
ATOM 578 O O . LEU A 1 74 ? 11.964 7.067 -4.157 1.00 93.12 74 LEU A O 1
ATOM 582 N N . ASP A 1 75 ? 12.115 5.743 -5.947 1.00 95.00 75 ASP A N 1
ATOM 583 C CA . ASP A 1 75 ? 11.592 6.735 -6.886 1.00 95.00 75 ASP A CA 1
ATOM 584 C C . ASP A 1 75 ? 10.098 7.011 -6.688 1.00 95.00 75 ASP A C 1
ATOM 586 O O . ASP A 1 75 ? 9.682 8.166 -6.778 1.00 95.00 75 ASP A O 1
ATOM 590 N N . THR A 1 76 ? 9.313 5.999 -6.310 1.00 92.62 76 THR A N 1
ATOM 591 C CA . THR A 1 76 ? 7.908 6.165 -5.899 1.00 92.62 76 THR A CA 1
ATOM 592 C C . THR A 1 76 ? 7.799 7.156 -4.739 1.00 92.62 76 THR A C 1
ATOM 594 O O . THR A 1 76 ? 6.986 8.082 -4.772 1.00 92.62 76 THR A O 1
ATOM 597 N N . PHE A 1 77 ? 8.684 7.046 -3.742 1.00 89.50 77 PHE A N 1
ATOM 598 C CA . PHE A 1 77 ? 8.755 8.027 -2.660 1.00 89.50 77 PHE A CA 1
ATOM 599 C C . PHE A 1 77 ? 9.128 9.425 -3.142 1.00 89.50 77 PHE A C 1
ATOM 601 O O . PHE A 1 77 ? 8.467 10.400 -2.783 1.00 89.50 77 PHE A O 1
ATOM 608 N N . ARG A 1 78 ? 10.203 9.524 -3.928 1.00 91.06 78 ARG A N 1
ATOM 609 C CA . ARG A 1 78 ? 10.790 10.802 -4.351 1.00 91.06 78 ARG A CA 1
ATOM 610 C C . ARG A 1 78 ? 9.869 11.593 -5.269 1.00 91.06 78 ARG A C 1
ATOM 612 O O . ARG A 1 78 ? 9.820 12.815 -5.156 1.00 91.06 78 ARG A O 1
ATOM 619 N N . TYR A 1 79 ? 9.189 10.914 -6.188 1.00 91.62 79 TYR A N 1
ATOM 620 C CA . TYR A 1 79 ? 8.441 11.562 -7.263 1.00 91.62 79 TYR A CA 1
ATOM 621 C C . TYR A 1 79 ? 6.935 11.623 -7.006 1.00 91.62 79 TYR A C 1
ATOM 623 O O . TYR A 1 79 ? 6.293 12.516 -7.555 1.00 91.62 79 TYR A O 1
ATOM 631 N N . PHE A 1 80 ? 6.377 10.732 -6.177 1.00 88.81 80 PHE A N 1
ATOM 632 C CA . PHE A 1 80 ? 4.930 10.647 -5.967 1.00 88.81 80 PHE A CA 1
ATOM 633 C C . PHE A 1 80 ? 4.509 10.786 -4.501 1.00 88.81 80 PHE A C 1
ATOM 635 O O . PHE A 1 80 ? 3.822 11.749 -4.168 1.00 88.81 80 PHE A O 1
ATOM 642 N N . LEU A 1 81 ? 4.953 9.901 -3.602 1.00 85.44 81 LEU A N 1
ATOM 643 C CA . LEU A 1 81 ? 4.420 9.882 -2.231 1.00 85.44 81 LEU A CA 1
ATOM 644 C C . LEU A 1 81 ? 4.783 11.137 -1.428 1.00 85.44 81 LEU A C 1
ATOM 646 O O . LEU A 1 81 ? 3.894 11.756 -0.847 1.00 85.44 81 LEU A O 1
ATOM 650 N N . ILE A 1 82 ? 6.060 11.545 -1.405 1.00 84.56 82 ILE A N 1
ATOM 651 C CA . ILE A 1 82 ? 6.473 12.746 -0.659 1.00 84.56 82 ILE A CA 1
ATOM 652 C C . ILE A 1 82 ? 5.790 13.993 -1.242 1.00 84.56 82 ILE A C 1
ATOM 654 O O . ILE A 1 82 ? 5.094 14.671 -0.483 1.00 84.56 82 ILE A O 1
ATOM 658 N N . PRO A 1 83 ? 5.877 14.277 -2.561 1.00 84.62 83 PRO A N 1
ATOM 659 C CA . PRO A 1 83 ? 5.234 15.465 -3.118 1.00 84.62 83 PRO A CA 1
ATOM 660 C C . PRO A 1 83 ? 3.703 15.455 -3.007 1.00 84.62 83 PRO A C 1
ATOM 662 O O . PRO A 1 83 ? 3.108 16.524 -2.892 1.00 84.62 83 PRO A O 1
ATOM 665 N N . GLY A 1 84 ? 3.060 14.283 -3.058 1.00 80.56 84 GLY A N 1
ATOM 666 C CA . GLY A 1 84 ? 1.606 14.151 -2.945 1.00 80.56 84 GLY A CA 1
ATOM 667 C C . GLY A 1 84 ? 1.103 14.316 -1.510 1.00 80.56 84 GLY A C 1
ATOM 668 O O . GLY A 1 84 ? 0.067 14.938 -1.287 1.00 80.56 84 GLY A O 1
ATOM 669 N N . SER A 1 85 ? 1.856 13.808 -0.532 1.00 76.94 85 SER A N 1
ATOM 670 C CA . SER A 1 85 ? 1.496 13.900 0.887 1.00 76.94 85 SER A CA 1
ATOM 671 C C . SER A 1 85 ? 1.552 15.327 1.442 1.00 76.94 85 SER A C 1
ATOM 673 O O . SER A 1 85 ? 0.693 15.689 2.243 1.00 76.94 85 SER A O 1
ATOM 675 N N . ASP A 1 86 ? 2.511 16.144 0.993 1.00 71.81 86 ASP A N 1
ATOM 676 C CA . ASP A 1 86 ? 2.705 17.512 1.496 1.00 71.81 86 ASP A CA 1
ATOM 677 C C . ASP A 1 86 ? 1.439 18.372 1.320 1.00 71.81 86 ASP A C 1
ATOM 679 O O . ASP A 1 86 ? 0.961 18.983 2.275 1.00 71.81 86 ASP A O 1
ATOM 683 N N . ASP A 1 87 ? 0.807 18.316 0.141 1.00 70.56 87 ASP A N 1
ATOM 684 C CA . ASP A 1 87 ? -0.418 19.079 -0.137 1.00 70.56 87 ASP A CA 1
ATOM 685 C C . ASP A 1 87 ? -1.601 18.604 0.713 1.00 70.56 87 ASP A C 1
ATOM 687 O O . ASP A 1 87 ? -2.353 19.425 1.238 1.00 70.56 87 ASP A O 1
ATOM 691 N N . PHE A 1 88 ? -1.775 17.286 0.862 1.00 73.38 88 PHE A N 1
ATOM 692 C CA . PHE A 1 88 ? -2.899 16.727 1.613 1.00 73.38 88 PHE A CA 1
ATOM 693 C C . PHE A 1 88 ? -2.851 17.139 3.085 1.00 73.38 88 PHE A C 1
ATOM 695 O O . PHE A 1 88 ? -3.853 17.600 3.635 1.00 73.38 88 PHE A O 1
ATOM 702 N N . TYR A 1 89 ? -1.691 17.002 3.729 1.00 75.06 89 TYR A N 1
ATOM 703 C CA . TYR A 1 89 ? -1.567 17.303 5.152 1.00 75.06 89 TYR A CA 1
ATOM 704 C C . TYR A 1 89 ? -1.599 18.808 5.436 1.00 75.06 89 TYR A C 1
ATOM 706 O O . TYR A 1 89 ? -2.194 19.209 6.438 1.00 75.06 89 TYR A O 1
ATOM 714 N N . GLN A 1 90 ? -1.063 19.643 4.536 1.00 74.06 90 GLN A N 1
ATOM 715 C CA . GLN A 1 90 ? -1.213 21.100 4.627 1.00 74.06 90 GLN A CA 1
ATOM 716 C C . GLN A 1 90 ? -2.682 21.535 4.509 1.00 74.06 90 GLN A C 1
ATOM 718 O O . GLN A 1 90 ? -3.138 22.360 5.296 1.00 74.06 90 GLN A O 1
ATOM 723 N N . GLN A 1 91 ? -3.447 20.965 3.571 1.00 73.25 91 GLN A N 1
ATOM 724 C CA . GLN A 1 91 ? -4.860 21.323 3.365 1.00 73.25 91 GLN A CA 1
ATOM 725 C C . GLN A 1 91 ? -5.777 20.901 4.520 1.00 73.25 91 GLN A C 1
ATOM 727 O O . GLN A 1 91 ? -6.808 21.533 4.741 1.00 73.25 91 GLN A O 1
ATOM 732 N N . ASN A 1 92 ? -5.416 19.842 5.247 1.00 70.94 92 ASN A N 1
ATOM 733 C CA . ASN A 1 92 ? -6.225 19.288 6.334 1.00 70.94 92 ASN A CA 1
ATOM 734 C C . ASN A 1 92 ? -5.747 19.712 7.735 1.00 70.94 92 ASN A C 1
ATOM 736 O O . ASN A 1 92 ? -6.254 19.187 8.723 1.00 70.94 92 ASN A O 1
ATOM 740 N N . ASP A 1 93 ? -4.782 20.638 7.829 1.00 77.31 93 ASP A N 1
ATOM 741 C CA . ASP A 1 93 ? -4.179 21.112 9.089 1.00 77.31 93 ASP A CA 1
ATOM 742 C C . ASP A 1 93 ? -3.681 19.964 9.993 1.00 77.31 93 ASP A C 1
ATOM 744 O O . ASP A 1 93 ? -3.816 19.945 11.219 1.00 77.31 93 ASP A O 1
ATOM 748 N N . ILE A 1 94 ? -3.108 18.938 9.361 1.00 79.44 94 ILE A N 1
ATOM 749 C CA . ILE A 1 94 ? -2.568 17.765 10.042 1.00 79.44 94 ILE A CA 1
ATOM 750 C C . ILE A 1 94 ? -1.050 17.877 10.057 1.00 79.44 94 ILE A C 1
ATOM 752 O O . ILE A 1 94 ? -0.394 17.908 9.019 1.00 79.44 94 ILE A O 1
ATOM 756 N N . ASN A 1 95 ? -0.456 17.841 11.249 1.00 83.81 95 ASN A N 1
ATOM 757 C CA . ASN A 1 95 ? 0.995 17.747 11.360 1.00 83.81 95 ASN A CA 1
ATOM 758 C C . ASN A 1 95 ? 1.490 16.402 10.792 1.00 83.81 95 ASN A C 1
ATOM 760 O O . ASN A 1 95 ? 1.293 15.352 11.413 1.00 83.81 95 ASN A O 1
ATOM 764 N N . PHE A 1 96 ? 2.151 16.452 9.631 1.00 82.31 96 PHE A N 1
ATOM 765 C CA . PHE A 1 96 ? 2.655 15.275 8.921 1.00 82.31 96 PHE A CA 1
ATOM 766 C C . PHE A 1 96 ? 3.566 14.412 9.797 1.00 82.31 96 PHE A C 1
ATOM 768 O O . PHE A 1 96 ? 3.328 13.217 9.948 1.00 82.31 96 PHE A O 1
ATOM 775 N N . THR A 1 97 ? 4.569 15.012 10.444 1.00 84.31 97 THR A N 1
ATOM 776 C CA . THR A 1 97 ? 5.518 14.288 11.303 1.00 84.31 97 THR A CA 1
ATOM 777 C C . THR A 1 97 ? 4.803 13.530 12.416 1.00 84.31 97 THR A C 1
ATOM 779 O O . THR A 1 97 ? 5.078 12.354 12.651 1.00 84.31 97 THR A O 1
ATOM 782 N N . PHE A 1 98 ? 3.850 14.178 13.085 1.00 87.25 98 PHE A N 1
ATOM 783 C CA . PHE A 1 98 ? 3.071 13.543 14.137 1.00 87.25 98 PHE A CA 1
ATOM 784 C C . PHE A 1 98 ? 2.178 12.421 13.592 1.00 87.25 98 PHE A C 1
ATOM 786 O O . PHE A 1 98 ? 2.107 11.356 14.201 1.00 87.25 98 PHE A O 1
ATOM 793 N N . HIS A 1 99 ? 1.558 12.608 12.423 1.00 87.06 99 HIS A N 1
ATOM 794 C CA . HIS A 1 99 ? 0.793 11.551 11.759 1.00 87.06 99 HIS A CA 1
ATOM 795 C C . HIS A 1 99 ? 1.679 10.329 11.444 1.00 87.06 99 HIS A C 1
ATOM 797 O O . HIS A 1 99 ? 1.304 9.199 11.754 1.00 87.06 99 HIS A O 1
ATOM 803 N N . GLN A 1 100 ? 2.896 10.537 10.933 1.00 86.69 100 GLN A N 1
ATOM 804 C CA . GLN A 1 100 ? 3.839 9.447 10.662 1.00 86.69 100 GLN A CA 1
ATOM 805 C C . GLN A 1 100 ? 4.272 8.711 11.941 1.00 86.69 100 GLN A C 1
ATOM 807 O O . GLN A 1 100 ? 4.392 7.487 11.923 1.00 86.69 100 GLN A O 1
ATOM 812 N N . ILE A 1 101 ? 4.438 9.417 13.069 1.00 88.25 101 ILE A N 1
ATOM 813 C CA . ILE A 1 101 ? 4.688 8.784 14.377 1.00 88.25 101 ILE A CA 1
ATOM 814 C C . ILE A 1 101 ? 3.513 7.883 14.772 1.00 88.25 101 ILE A C 1
ATOM 816 O O . ILE A 1 101 ? 3.731 6.752 15.202 1.00 88.25 101 ILE A O 1
ATOM 820 N N . LEU A 1 102 ? 2.272 8.351 14.616 1.00 89.00 102 LEU A N 1
ATOM 821 C CA . LEU A 1 102 ? 1.086 7.555 14.944 1.00 89.00 102 LEU A CA 1
ATOM 822 C C . LEU A 1 102 ? 0.979 6.305 14.066 1.00 89.00 102 LEU A C 1
ATOM 824 O O . LEU A 1 102 ? 0.735 5.222 14.596 1.00 89.00 102 LEU A O 1
ATOM 828 N N . ARG A 1 103 ? 1.232 6.428 12.758 1.00 88.38 103 ARG A N 1
ATOM 829 C CA . ARG A 1 103 ? 1.276 5.282 11.836 1.00 88.38 103 ARG A CA 1
ATOM 830 C C . ARG A 1 103 ? 2.331 4.264 12.237 1.00 88.38 103 ARG A C 1
ATOM 832 O O . ARG A 1 103 ? 2.034 3.076 12.313 1.00 88.38 103 ARG A O 1
ATOM 839 N N . TRP A 1 104 ? 3.540 4.732 12.539 1.00 86.94 104 TRP A N 1
ATOM 840 C CA . TRP A 1 104 ? 4.629 3.860 12.965 1.00 86.94 104 TRP A CA 1
ATOM 841 C C . TRP A 1 104 ? 4.302 3.136 14.275 1.00 86.94 104 TRP A C 1
ATOM 843 O O . TRP A 1 104 ? 4.564 1.944 14.410 1.00 86.94 104 TRP A O 1
ATOM 853 N N . LEU A 1 105 ? 3.693 3.837 15.236 1.00 87.25 105 LEU A N 1
ATOM 854 C CA . LEU A 1 105 ? 3.263 3.230 16.492 1.00 87.25 105 LEU A CA 1
ATOM 855 C C . LEU A 1 105 ? 2.130 2.221 16.289 1.00 87.25 105 LEU A C 1
ATOM 857 O O . LEU A 1 105 ? 2.101 1.228 17.017 1.00 87.25 105 LEU A O 1
ATOM 861 N N . ASP A 1 106 ? 1.215 2.445 15.341 1.00 86.81 106 ASP A N 1
ATOM 862 C CA . ASP A 1 106 ? 0.129 1.505 15.051 1.00 86.81 106 ASP A CA 1
ATOM 863 C C . ASP A 1 106 ? 0.604 0.265 14.280 1.00 86.81 106 ASP A C 1
ATOM 865 O O . ASP A 1 106 ? 0.278 -0.859 14.664 1.00 86.81 106 ASP A O 1
ATOM 869 N N . ASP A 1 107 ? 1.399 0.435 13.224 1.00 83.75 107 ASP A N 1
ATOM 870 C CA . ASP A 1 107 ? 2.010 -0.686 12.510 1.00 83.75 107 ASP A CA 1
ATOM 871 C C . ASP A 1 107 ? 3.336 -0.285 11.845 1.00 83.75 107 ASP A C 1
ATOM 873 O O . ASP A 1 107 ? 3.338 0.217 10.716 1.00 83.75 107 ASP A O 1
ATOM 877 N N . PRO A 1 108 ? 4.483 -0.529 12.503 1.00 82.12 108 PRO A N 1
ATOM 878 C CA . PRO A 1 108 ? 5.783 -0.116 11.980 1.00 82.12 108 PRO A CA 1
ATOM 879 C C . PRO A 1 108 ? 6.145 -0.861 10.691 1.00 82.12 108 PRO A C 1
ATOM 881 O O . PRO A 1 108 ? 6.952 -0.382 9.898 1.00 82.12 108 PRO A O 1
ATOM 884 N N . VAL A 1 109 ? 5.536 -2.026 10.468 1.00 82.38 109 VAL A N 1
ATOM 885 C CA . VAL A 1 109 ? 5.816 -2.905 9.335 1.00 82.38 109 VAL A CA 1
ATOM 886 C C . VAL A 1 109 ? 5.312 -2.309 8.026 1.00 82.38 109 VAL A C 1
ATOM 888 O O . VAL A 1 109 ? 6.000 -2.406 7.013 1.00 82.38 109 VAL A O 1
ATOM 891 N N . SER A 1 110 ? 4.174 -1.611 8.073 1.00 75.25 110 SER A N 1
ATOM 892 C CA . SER A 1 110 ? 3.583 -0.911 6.923 1.00 75.25 110 SER A CA 1
ATOM 893 C C . SER A 1 110 ? 4.501 0.157 6.310 1.00 75.25 110 SER A C 1
ATOM 895 O O . SER A 1 110 ? 4.272 0.609 5.194 1.00 75.25 110 SER A O 1
ATOM 897 N N . MET A 1 111 ? 5.549 0.573 7.031 1.00 75.38 111 MET A N 1
ATOM 898 C CA . MET A 1 111 ? 6.513 1.579 6.579 1.00 75.38 111 MET A CA 1
ATOM 899 C C . MET A 1 111 ? 7.833 0.984 6.073 1.00 75.38 111 MET A C 1
ATOM 901 O O . MET A 1 111 ? 8.638 1.711 5.494 1.00 75.38 111 MET A O 1
ATOM 905 N N . LEU A 1 112 ? 8.089 -0.307 6.313 1.00 75.69 112 LEU A N 1
ATOM 906 C CA . LEU A 1 112 ? 9.354 -0.959 5.951 1.00 75.69 112 LEU A CA 1
ATOM 907 C C . LEU A 1 112 ? 9.374 -1.455 4.503 1.00 75.69 112 LEU A C 1
ATOM 909 O O . LEU A 1 112 ? 10.446 -1.564 3.913 1.00 75.69 112 LEU A O 1
ATOM 913 N N . ASP A 1 113 ? 8.205 -1.742 3.936 1.00 78.38 113 ASP A N 1
ATOM 914 C CA . ASP A 1 113 ? 8.038 -2.151 2.546 1.00 78.38 113 ASP A CA 1
ATOM 915 C C . ASP A 1 113 ? 7.059 -1.204 1.836 1.00 78.38 113 ASP A C 1
ATOM 917 O O . ASP A 1 113 ? 5.855 -1.448 1.795 1.00 78.38 113 ASP A O 1
ATOM 921 N N . PRO A 1 114 ? 7.564 -0.094 1.288 1.00 71.19 114 PRO A N 1
ATOM 922 C CA . PRO A 1 114 ? 6.734 1.010 0.814 1.00 71.19 114 PRO A CA 1
ATOM 923 C C . PRO A 1 114 ? 5.960 0.713 -0.470 1.00 71.19 114 PRO A C 1
ATOM 925 O O . PRO A 1 114 ? 5.078 1.481 -0.833 1.00 71.19 114 PRO A O 1
ATOM 928 N N . ILE A 1 115 ? 6.321 -0.366 -1.168 1.00 86.50 115 ILE A N 1
ATOM 929 C CA . ILE A 1 115 ? 5.615 -0.849 -2.356 1.00 86.50 115 ILE A CA 1
ATOM 930 C C . ILE A 1 115 ? 4.842 -2.142 -2.059 1.00 86.50 115 ILE A C 1
ATOM 932 O O . ILE A 1 115 ? 4.219 -2.709 -2.948 1.00 86.50 115 ILE A O 1
ATOM 936 N N . GLY A 1 116 ? 4.885 -2.649 -0.827 1.00 88.12 116 GLY A N 1
ATOM 937 C CA . GLY A 1 116 ? 4.035 -3.742 -0.358 1.00 88.12 116 GLY A CA 1
ATOM 938 C C . GLY A 1 116 ? 4.287 -5.138 -0.962 1.00 88.12 116 GLY A C 1
ATOM 939 O O . GLY A 1 116 ? 3.633 -6.102 -0.567 1.00 88.12 116 GLY A O 1
ATOM 940 N N . ILE A 1 117 ? 5.244 -5.303 -1.883 1.00 88.19 117 ILE A N 1
ATOM 941 C CA . ILE A 1 117 ? 5.514 -6.577 -2.579 1.00 88.19 117 ILE A CA 1
ATOM 942 C C . ILE A 1 117 ? 5.922 -7.702 -1.611 1.00 88.19 117 ILE A C 1
ATOM 944 O O . ILE A 1 117 ? 5.567 -8.870 -1.805 1.00 88.19 117 ILE A O 1
ATOM 948 N N . VAL A 1 118 ? 6.667 -7.374 -0.558 1.00 86.69 118 VAL A N 1
ATOM 949 C CA . VAL A 1 118 ? 7.125 -8.328 0.468 1.00 86.69 118 VAL A CA 1
ATOM 950 C C . VAL A 1 118 ? 6.290 -8.248 1.748 1.00 86.69 118 VAL A C 1
ATOM 952 O O . VAL A 1 118 ? 6.555 -8.973 2.704 1.00 86.69 118 VAL A O 1
ATOM 955 N N . SER A 1 119 ? 5.255 -7.412 1.759 1.00 89.81 119 SER A N 1
ATOM 956 C CA . SER A 1 119 ? 4.332 -7.261 2.876 1.00 89.81 119 SER A CA 1
ATOM 957 C C . SER A 1 119 ? 3.354 -8.420 2.932 1.00 89.81 119 SER A C 1
ATOM 959 O O . SER A 1 119 ? 2.892 -8.928 1.914 1.00 89.81 119 SER A O 1
ATOM 961 N N . GLU A 1 120 ? 3.039 -8.874 4.136 1.00 91.19 120 GLU A N 1
ATOM 962 C CA . GLU A 1 120 ? 1.990 -9.870 4.323 1.00 91.19 120 GLU A CA 1
ATOM 963 C C . GLU A 1 120 ? 0.610 -9.266 4.047 1.00 91.19 120 GLU A C 1
ATOM 965 O O . GLU A 1 120 ? 0.407 -8.061 4.209 1.00 91.19 120 GLU A O 1
ATOM 970 N N . ARG A 1 121 ? -0.358 -10.116 3.692 1.00 93.75 121 ARG A N 1
ATOM 971 C CA . ARG A 1 121 ? -1.748 -9.718 3.421 1.00 93.75 121 ARG A CA 1
ATOM 972 C C . ARG A 1 121 ? -2.300 -8.767 4.487 1.00 93.75 121 ARG A C 1
ATOM 974 O O . ARG A 1 121 ? -2.737 -7.668 4.168 1.00 93.75 121 ARG A O 1
ATOM 981 N N . ASP A 1 122 ? -2.200 -9.148 5.759 1.00 91.94 122 ASP A N 1
ATOM 982 C CA . ASP A 1 122 ? -2.752 -8.366 6.873 1.00 91.94 122 ASP A CA 1
ATOM 983 C C . ASP A 1 122 ? -1.975 -7.060 7.144 1.00 91.94 122 ASP A C 1
ATOM 985 O O . ASP A 1 122 ? -2.498 -6.151 7.791 1.00 91.94 122 ASP A O 1
ATOM 989 N N . VAL A 1 123 ? -0.733 -6.942 6.655 1.00 90.94 123 VAL A N 1
ATOM 990 C CA . VAL A 1 123 ? 0.042 -5.689 6.709 1.00 90.94 123 VAL A CA 1
ATOM 991 C C . VAL A 1 123 ? -0.482 -4.709 5.662 1.00 90.94 123 VAL A C 1
ATOM 993 O O . VAL A 1 123 ? -0.686 -3.543 5.992 1.00 90.94 123 VAL A O 1
ATOM 996 N N . ILE A 1 124 ? -0.761 -5.181 4.441 1.00 94.12 124 ILE A N 1
ATOM 997 C CA . ILE A 1 124 ? -1.360 -4.365 3.372 1.00 94.12 124 ILE A CA 1
ATOM 998 C C . ILE A 1 124 ? -2.765 -3.914 3.790 1.00 94.12 124 ILE A C 1
ATOM 1000 O O . ILE A 1 124 ? -3.061 -2.724 3.768 1.00 94.12 124 ILE A O 1
ATOM 1004 N N . ILE A 1 125 ? -3.599 -4.835 4.283 1.00 95.50 125 ILE A N 1
ATOM 1005 C CA . ILE A 1 125 ? -4.936 -4.500 4.801 1.00 95.50 125 ILE A CA 1
ATOM 1006 C C . ILE A 1 125 ? -4.831 -3.498 5.955 1.00 95.50 125 ILE A C 1
ATOM 1008 O O . ILE A 1 125 ? -5.523 -2.482 5.978 1.00 95.50 125 ILE A O 1
ATOM 1012 N N . GLY A 1 126 ? -3.918 -3.738 6.900 1.00 92.75 126 GLY A N 1
ATOM 1013 C CA . GLY A 1 126 ? -3.661 -2.819 8.004 1.00 92.75 126 GLY A CA 1
ATOM 1014 C C . GLY A 1 126 ? -3.287 -1.415 7.529 1.00 92.75 126 GLY A C 1
ATOM 1015 O O . GLY A 1 126 ? -3.811 -0.445 8.067 1.00 92.75 126 GLY A O 1
ATOM 1016 N N . HIS A 1 127 ? -2.433 -1.301 6.510 1.00 92.75 127 HIS A N 1
ATOM 1017 C CA . HIS A 1 127 ? -2.080 -0.026 5.888 1.00 92.75 127 HIS A CA 1
ATOM 1018 C C . HIS A 1 127 ? -3.305 0.674 5.287 1.00 92.75 127 HIS A C 1
ATOM 1020 O O . HIS A 1 127 ? -3.539 1.850 5.582 1.00 92.75 127 HIS A O 1
ATOM 1026 N N . MET A 1 128 ? -4.114 -0.060 4.519 1.00 94.31 128 MET A N 1
ATOM 1027 C CA . MET A 1 128 ? -5.340 0.457 3.914 1.00 94.31 128 MET A CA 1
ATOM 1028 C C . MET A 1 128 ? -6.327 0.986 4.956 1.00 94.31 128 MET A C 1
ATOM 1030 O O . MET A 1 128 ? -6.996 1.989 4.728 1.00 94.31 128 MET A O 1
ATOM 1034 N N . LEU A 1 129 ? -6.387 0.360 6.131 1.00 94.19 129 LEU A N 1
ATOM 1035 C CA . LEU A 1 129 ? -7.241 0.805 7.229 1.00 94.19 129 LEU A CA 1
ATOM 1036 C C . LEU A 1 129 ? -6.648 1.970 8.042 1.00 94.19 129 LEU A C 1
ATOM 1038 O O . LEU A 1 129 ? -7.371 2.600 8.807 1.00 94.19 129 LEU A O 1
ATOM 1042 N N . GLN A 1 130 ? -5.351 2.262 7.917 1.00 90.94 130 GLN A N 1
ATOM 1043 C CA . GLN A 1 130 ? -4.667 3.279 8.723 1.00 90.94 130 GLN A CA 1
ATOM 1044 C C . GLN A 1 130 ? -4.678 4.678 8.120 1.00 90.94 130 GLN A C 1
ATOM 1046 O O . GLN A 1 130 ? -4.573 5.641 8.881 1.00 90.94 130 GLN A O 1
ATOM 1051 N N . VAL A 1 131 ? -4.728 4.801 6.794 1.00 87.25 131 VAL A N 1
ATOM 1052 C CA . VAL A 1 131 ? -4.621 6.092 6.101 1.00 87.25 131 VAL A CA 1
ATOM 1053 C C . VAL A 1 131 ? -5.671 6.225 5.015 1.00 87.25 131 VAL A C 1
ATOM 1055 O O . VAL A 1 131 ? -6.133 5.231 4.464 1.00 87.25 131 VAL A O 1
ATOM 1058 N N . ILE A 1 132 ? -6.034 7.463 4.695 1.00 87.06 132 ILE A N 1
ATOM 1059 C CA . ILE A 1 132 ? -7.000 7.748 3.638 1.00 87.06 132 ILE A CA 1
ATOM 1060 C C . ILE A 1 132 ? -6.332 7.571 2.273 1.00 87.06 132 ILE A C 1
ATOM 1062 O O . ILE A 1 132 ? -5.389 8.284 1.932 1.00 87.06 132 ILE A O 1
ATOM 1066 N N . HIS A 1 133 ? -6.861 6.641 1.479 1.00 87.50 133 HIS A N 1
ATOM 1067 C CA . HIS A 1 133 ? -6.427 6.406 0.104 1.00 87.50 133 HIS A CA 1
ATOM 1068 C C . HIS A 1 133 ? -7.335 7.163 -0.862 1.00 87.50 133 HIS A C 1
ATOM 1070 O O . HIS A 1 133 ? -8.539 6.894 -0.958 1.00 87.50 133 HIS A O 1
ATOM 1076 N N . HIS A 1 134 ? -6.750 8.106 -1.601 1.00 82.06 134 HIS A N 1
ATOM 1077 C CA . HIS A 1 134 ? -7.457 8.777 -2.692 1.00 82.06 134 HIS A CA 1
ATOM 1078 C C . HIS A 1 134 ? -7.836 7.766 -3.780 1.00 82.06 134 HIS A C 1
ATOM 1080 O O . HIS A 1 134 ? -9.022 7.632 -4.100 1.00 82.06 134 HIS A O 1
ATOM 1086 N N . ASP A 1 135 ? -6.862 6.980 -4.241 1.00 89.06 135 ASP A N 1
ATOM 1087 C CA . ASP A 1 135 ? -7.071 5.826 -5.111 1.00 89.06 135 ASP A CA 1
ATOM 1088 C C . ASP A 1 135 ? -6.458 4.557 -4.487 1.00 89.06 135 ASP A C 1
ATOM 1090 O O . ASP A 1 135 ? -5.235 4.476 -4.381 1.00 89.06 135 ASP A O 1
ATOM 1094 N N . PRO A 1 136 ? -7.269 3.577 -4.044 1.00 93.69 136 PRO A N 1
ATOM 1095 C CA . PRO A 1 136 ? -6.770 2.335 -3.461 1.00 93.69 136 PRO A CA 1
ATOM 1096 C C . PRO A 1 136 ? -6.425 1.258 -4.503 1.00 93.69 136 PRO A C 1
ATOM 1098 O O . PRO A 1 136 ? -6.109 0.138 -4.108 1.00 93.69 136 PRO A O 1
ATOM 1101 N N . ILE A 1 137 ? -6.518 1.530 -5.816 1.00 94.06 137 ILE A N 1
ATOM 1102 C CA . ILE A 1 137 ? -6.301 0.504 -6.853 1.00 94.06 137 ILE A CA 1
ATOM 1103 C C . ILE A 1 137 ? -4.965 -0.209 -6.690 1.00 94.06 137 ILE A C 1
ATOM 1105 O O . ILE A 1 137 ? -4.928 -1.431 -6.810 1.00 94.06 137 ILE A O 1
ATOM 1109 N N . TYR A 1 138 ? -3.888 0.527 -6.406 1.00 94.19 138 TYR A N 1
ATOM 1110 C CA . TYR A 1 138 ? -2.569 -0.060 -6.196 1.00 94.19 138 TYR A CA 1
ATOM 1111 C C . TYR A 1 138 ? -2.609 -1.188 -5.153 1.00 94.19 138 TYR A C 1
ATOM 1113 O O . TYR A 1 138 ? -2.211 -2.319 -5.434 1.00 94.19 138 TYR A O 1
ATOM 1121 N N . ASP A 1 139 ? -3.142 -0.895 -3.967 1.00 95.50 139 ASP A N 1
ATOM 1122 C CA . ASP A 1 139 ? -3.187 -1.834 -2.849 1.00 95.50 139 ASP A CA 1
ATOM 1123 C C . ASP A 1 139 ? -4.167 -2.986 -3.104 1.00 95.50 139 ASP A C 1
ATOM 1125 O O . ASP A 1 139 ? -3.890 -4.133 -2.752 1.00 95.50 139 ASP A O 1
ATOM 1129 N N . LEU A 1 140 ? -5.284 -2.719 -3.788 1.00 96.94 140 LEU A N 1
ATOM 1130 C CA . LEU A 1 140 ? -6.235 -3.758 -4.189 1.00 96.94 140 LEU A CA 1
ATOM 1131 C C . LEU A 1 140 ? -5.627 -4.724 -5.216 1.00 96.94 140 LEU A C 1
ATOM 1133 O O . LEU A 1 140 ? -5.800 -5.937 -5.098 1.00 96.94 140 LEU A O 1
ATOM 1137 N N . GLN A 1 141 ? -4.866 -4.218 -6.190 1.00 95.81 141 GLN A N 1
ATOM 1138 C CA . GLN A 1 141 ? -4.104 -5.045 -7.133 1.00 95.81 141 GLN A CA 1
ATOM 1139 C C . GLN A 1 141 ? -3.035 -5.863 -6.399 1.00 95.81 141 GLN A C 1
ATOM 1141 O O . GLN A 1 141 ? -2.857 -7.051 -6.669 1.00 95.81 141 GLN A O 1
ATOM 1146 N N . LEU A 1 142 ? -2.359 -5.253 -5.425 1.00 95.38 142 LEU A N 1
ATOM 1147 C CA . LEU A 1 142 ? -1.344 -5.909 -4.610 1.00 95.38 142 LEU A CA 1
ATOM 1148 C C . LEU A 1 142 ? -1.933 -7.064 -3.782 1.00 95.38 142 LEU A C 1
ATOM 1150 O O . LEU A 1 142 ? -1.339 -8.141 -3.703 1.00 95.38 142 LEU A O 1
ATOM 1154 N N . LEU A 1 143 ? -3.134 -6.894 -3.224 1.00 97.19 143 LEU A N 1
ATOM 1155 C CA . LEU A 1 143 ? -3.827 -7.946 -2.476 1.00 97.19 143 LEU A CA 1
ATOM 1156 C C . LEU A 1 143 ? -4.141 -9.189 -3.318 1.00 97.19 143 LEU A C 1
ATOM 1158 O O . LEU A 1 143 ? -4.246 -10.277 -2.754 1.00 97.19 143 LEU A O 1
ATOM 1162 N N . GLN A 1 144 ? -4.201 -9.085 -4.649 1.00 95.56 144 GLN A N 1
ATOM 1163 C CA . GLN A 1 144 ? -4.403 -10.247 -5.524 1.00 95.56 144 GLN A CA 1
ATOM 1164 C C . GLN A 1 144 ? -3.205 -11.215 -5.573 1.00 95.56 144 GLN A C 1
ATOM 1166 O O . GLN A 1 144 ? -3.316 -12.323 -6.112 1.00 95.56 144 GLN A O 1
ATOM 1171 N N . MET A 1 145 ? -2.062 -10.850 -4.973 1.00 94.88 145 MET A N 1
ATOM 1172 C CA . MET A 1 145 ? -0.985 -11.806 -4.677 1.00 94.88 145 MET A CA 1
ATOM 1173 C C . MET A 1 145 ? -1.449 -12.932 -3.744 1.00 94.88 145 MET A C 1
ATOM 1175 O O . MET A 1 145 ? -0.858 -14.015 -3.753 1.00 94.88 145 MET A O 1
ATOM 1179 N N . PHE A 1 146 ? -2.496 -12.684 -2.954 1.00 95.69 146 PHE A N 1
ATOM 1180 C CA . PHE A 1 146 ? -3.070 -13.622 -2.001 1.00 95.69 146 PHE A CA 1
ATOM 1181 C C . PHE A 1 146 ? -4.413 -14.142 -2.529 1.00 95.69 146 PHE A C 1
ATOM 1183 O O . PHE A 1 146 ? -5.240 -13.335 -2.953 1.00 95.69 146 PHE A O 1
ATOM 1190 N N . PRO A 1 147 ? -4.665 -15.465 -2.492 1.00 94.56 147 PRO A N 1
ATOM 1191 C CA . PRO A 1 147 ? -5.916 -16.038 -2.992 1.00 94.56 147 PRO A CA 1
ATOM 1192 C C . PRO A 1 147 ? -7.185 -15.420 -2.387 1.00 94.56 147 PRO A C 1
ATOM 1194 O O . PRO A 1 147 ? -8.161 -15.242 -3.102 1.00 94.56 147 PRO A O 1
ATOM 1197 N N . ASP A 1 148 ? -7.145 -15.061 -1.104 1.00 96.75 148 ASP A N 1
ATOM 1198 C CA . ASP A 1 148 ? -8.258 -14.497 -0.331 1.00 96.75 148 ASP A CA 1
ATOM 1199 C C . ASP A 1 148 ? -8.050 -13.010 0.025 1.00 96.75 148 ASP A C 1
ATOM 1201 O O . ASP A 1 148 ? -8.755 -12.460 0.867 1.00 96.75 148 ASP A O 1
ATOM 1205 N N . GLY A 1 149 ? -7.077 -12.330 -0.599 1.00 97.31 149 GLY A N 1
ATOM 1206 C CA . GLY A 1 149 ? -6.660 -10.980 -0.199 1.00 97.31 149 GLY A CA 1
ATOM 1207 C C . GLY A 1 149 ? -7.777 -9.937 -0.253 1.00 97.31 149 GLY A C 1
ATOM 1208 O O . GLY A 1 149 ? -7.938 -9.154 0.682 1.00 97.31 149 GLY A O 1
ATOM 1209 N N . LEU A 1 150 ? -8.575 -9.946 -1.324 1.00 97.81 150 LEU A N 1
ATOM 1210 C CA . LEU A 1 150 ? -9.697 -9.016 -1.496 1.00 97.81 150 LEU A CA 1
ATOM 1211 C C . LEU A 1 150 ? -10.884 -9.350 -0.586 1.00 97.81 150 LEU A C 1
ATOM 1213 O O . LEU A 1 150 ? -11.538 -8.445 -0.073 1.00 97.81 150 LEU A O 1
ATOM 1217 N N . GLU A 1 151 ? -11.148 -10.640 -0.374 1.00 98.12 151 GLU A N 1
ATOM 1218 C CA . GLU A 1 151 ? -12.207 -11.114 0.523 1.00 98.12 151 GLU A CA 1
ATOM 1219 C C . GLU A 1 151 ? -11.917 -10.703 1.963 1.00 98.12 151 GLU A C 1
ATOM 1221 O O . GLU A 1 151 ? -12.785 -10.180 2.659 1.00 98.12 151 GLU A O 1
ATOM 1226 N N . GLU A 1 152 ? -10.669 -10.875 2.387 1.00 98.19 152 GLU A N 1
ATOM 1227 C CA . GLU A 1 152 ? -10.223 -10.504 3.720 1.00 98.19 152 GLU A CA 1
ATOM 1228 C C . GLU A 1 152 ? -10.206 -8.980 3.922 1.00 98.19 152 GLU A C 1
ATOM 1230 O O . GLU A 1 152 ? -10.575 -8.502 4.997 1.00 98.19 152 GLU A O 1
ATOM 1235 N N . MET A 1 153 ? -9.842 -8.207 2.892 1.00 98.25 153 MET A N 1
ATOM 1236 C CA . MET A 1 153 ? -9.908 -6.742 2.926 1.00 98.25 153 MET A CA 1
ATOM 1237 C C . MET A 1 153 ? -11.344 -6.240 3.110 1.00 98.25 153 MET A C 1
ATOM 1239 O O . MET A 1 153 ? -11.593 -5.369 3.949 1.00 98.25 153 MET A O 1
ATOM 1243 N N . GLU A 1 154 ? -12.299 -6.804 2.365 1.00 98.44 154 GLU A N 1
ATOM 1244 C CA . GLU A 1 154 ? -13.721 -6.491 2.524 1.00 98.44 154 GLU A CA 1
ATOM 1245 C C . GLU A 1 154 ? -14.198 -6.845 3.935 1.00 98.44 154 GLU A C 1
ATOM 1247 O O . GLU A 1 154 ? -14.669 -5.971 4.666 1.00 98.44 154 GLU A O 1
ATOM 1252 N N . ARG A 1 155 ? -13.951 -8.086 4.370 1.00 98.50 155 ARG A N 1
ATOM 1253 C CA . ARG A 1 155 ? -14.353 -8.594 5.687 1.00 98.50 155 ARG A CA 1
ATOM 1254 C C . ARG A 1 155 ? -13.816 -7.734 6.834 1.00 98.50 155 ARG A C 1
ATOM 1256 O O . ARG A 1 155 ? -14.545 -7.428 7.778 1.00 98.50 155 ARG A O 1
ATOM 1263 N N . GLN A 1 156 ? -12.539 -7.344 6.801 1.00 98.06 156 GLN A N 1
ATOM 1264 C CA . GLN A 1 156 ? -11.958 -6.493 7.848 1.00 98.06 156 GLN A CA 1
ATOM 1265 C C . GLN A 1 156 ? -12.530 -5.068 7.817 1.00 98.06 156 GLN A C 1
ATOM 1267 O O . GLN A 1 156 ? -12.754 -4.482 8.878 1.00 98.06 156 GLN A O 1
ATOM 1272 N N . TH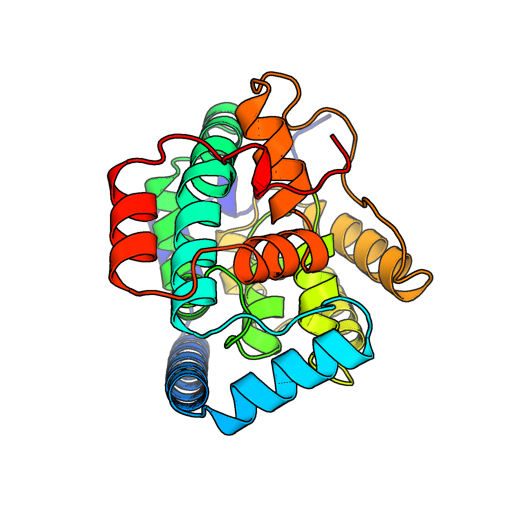R A 1 157 ? -12.832 -4.529 6.633 1.00 97.88 157 THR A N 1
ATOM 1273 C CA . THR A 1 157 ? -13.484 -3.215 6.494 1.00 97.88 157 THR A CA 1
ATOM 1274 C C . THR A 1 157 ? -14.898 -3.233 7.075 1.00 97.88 157 THR A C 1
ATOM 1276 O O . THR A 1 157 ? -15.255 -2.348 7.854 1.00 97.88 157 THR A O 1
ATOM 1279 N N . GLU A 1 158 ? -15.680 -4.277 6.792 1.00 98.12 158 GLU A N 1
ATOM 1280 C CA . GLU A 1 158 ? -17.003 -4.485 7.391 1.00 98.12 158 GLU A CA 1
ATOM 1281 C C . GLU A 1 158 ? -16.924 -4.581 8.919 1.00 98.12 158 GLU A C 1
ATOM 1283 O O . GLU A 1 158 ? -17.715 -3.959 9.628 1.00 98.12 158 GLU A O 1
ATOM 1288 N N . GLN A 1 159 ? -15.931 -5.300 9.453 1.00 97.69 159 GLN A N 1
ATOM 1289 C CA . GLN A 1 159 ? -15.716 -5.383 10.898 1.00 97.69 159 GLN A CA 1
ATOM 1290 C C . GLN A 1 159 ? -15.386 -4.032 11.532 1.00 97.69 159 GLN A C 1
ATOM 1292 O O . GLN A 1 159 ? -15.788 -3.781 12.670 1.00 97.69 159 GLN A O 1
ATOM 1297 N N . ILE A 1 160 ? -14.649 -3.168 10.832 1.00 95.94 160 ILE A N 1
ATOM 1298 C CA . ILE A 1 160 ? -14.354 -1.812 11.304 1.00 95.94 160 ILE A CA 1
ATOM 1299 C C . ILE A 1 160 ? -15.632 -0.981 11.358 1.00 95.94 160 ILE A C 1
ATOM 1301 O O . ILE A 1 160 ? -15.905 -0.361 12.386 1.00 95.94 160 ILE A O 1
ATOM 1305 N N . ILE A 1 161 ? -16.438 -1.017 10.295 1.00 95.56 161 ILE A N 1
ATOM 1306 C CA . ILE A 1 161 ? -17.727 -0.313 10.225 1.00 95.56 161 ILE A CA 1
ATOM 1307 C C . ILE A 1 161 ? -18.670 -0.811 11.329 1.00 95.56 161 ILE A C 1
ATOM 1309 O O . ILE A 1 161 ? -19.301 -0.011 12.015 1.00 95.56 161 ILE A O 1
ATOM 1313 N N . ALA A 1 162 ? -18.708 -2.124 11.563 1.00 96.06 162 ALA A N 1
ATOM 1314 C CA . ALA A 1 162 ? -19.494 -2.744 12.625 1.00 96.06 162 ALA A CA 1
ATOM 1315 C C . ALA A 1 162 ? -18.906 -2.541 14.039 1.00 9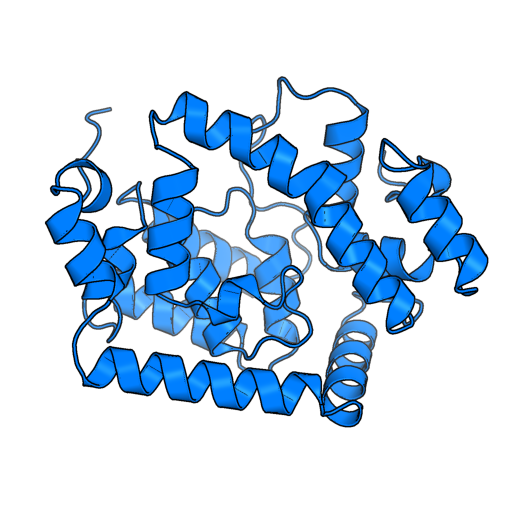6.06 162 ALA A C 1
ATOM 1317 O O . ALA A 1 162 ? -19.510 -2.969 15.021 1.00 96.06 162 ALA A O 1
ATOM 1318 N N . GLY A 1 163 ? -17.716 -1.943 14.170 1.00 93.94 163 GLY A N 1
ATOM 1319 C CA . GLY A 1 163 ? -17.036 -1.735 15.452 1.00 93.94 163 GLY A CA 1
ATOM 1320 C C . GLY A 1 163 ? -16.508 -3.013 16.120 1.00 93.94 163 GLY A C 1
ATOM 1321 O O . GLY A 1 163 ? -16.141 -2.982 17.293 1.00 93.94 163 GLY A O 1
ATOM 1322 N N . THR A 1 164 ? -16.443 -4.132 15.396 1.00 96.31 164 THR A N 1
ATOM 1323 C CA . THR A 1 164 ? -16.025 -5.449 15.914 1.00 96.31 164 THR A CA 1
ATOM 1324 C C . THR A 1 164 ? -14.566 -5.786 15.617 1.00 96.31 164 THR A C 1
ATOM 1326 O O . THR A 1 164 ? -14.029 -6.744 16.172 1.00 96.31 164 THR A O 1
ATOM 1329 N N . HIS A 1 165 ? -13.898 -5.003 14.767 1.00 95.19 165 HIS A N 1
ATOM 1330 C CA . HIS A 1 165 ? -12.518 -5.284 14.397 1.00 95.19 165 HIS A CA 1
ATOM 1331 C C . HIS A 1 165 ? -11.564 -5.168 15.607 1.00 95.19 165 HIS A C 1
ATOM 1333 O O . HIS A 1 165 ? -11.602 -4.159 16.323 1.00 95.19 165 HIS A O 1
ATOM 1339 N N . PRO A 1 166 ? -10.635 -6.123 15.820 1.00 90.75 166 PRO A N 1
ATOM 1340 C CA . PRO A 1 166 ? -9.719 -6.100 16.967 1.00 90.75 166 PRO A CA 1
ATOM 1341 C C . PRO A 1 166 ? -8.842 -4.843 17.051 1.00 90.75 166 PRO A C 1
ATOM 1343 O O . PRO A 1 166 ? -8.440 -4.434 18.137 1.00 90.75 166 PRO A O 1
ATOM 1346 N N . ARG A 1 167 ? -8.552 -4.210 15.905 1.00 89.75 167 ARG A N 1
ATOM 1347 C CA . ARG A 1 167 ? -7.733 -2.987 15.818 1.00 89.75 167 ARG A CA 1
ATOM 1348 C C . ARG A 1 167 ? -8.541 -1.684 15.798 1.00 89.75 167 ARG A C 1
ATOM 1350 O O . ARG A 1 167 ? -7.937 -0.622 15.701 1.00 89.75 167 ARG A O 1
ATOM 1357 N N . SER A 1 168 ? -9.874 -1.712 15.919 1.00 89.50 168 SER A N 1
ATOM 1358 C CA . SER A 1 168 ? -10.719 -0.497 15.853 1.00 89.50 168 SER A CA 1
ATOM 1359 C C . SER A 1 168 ? -10.231 0.624 16.779 1.00 89.50 168 SER A C 1
ATOM 1361 O O . SER A 1 168 ? -10.235 1.804 16.423 1.00 89.50 168 SER A O 1
ATOM 1363 N N . ARG A 1 169 ? -9.757 0.258 17.978 1.00 86.62 169 ARG A N 1
ATOM 1364 C CA . ARG A 1 169 ? -9.248 1.210 18.973 1.00 86.62 169 ARG A CA 1
ATOM 1365 C C . ARG A 1 169 ? -7.976 1.934 18.532 1.00 86.62 169 ARG A C 1
ATOM 1367 O O . ARG A 1 169 ? -7.799 3.089 18.923 1.00 86.62 169 ARG A O 1
ATOM 1374 N N . THR A 1 170 ? -7.086 1.260 17.817 1.00 88.50 170 THR A N 1
ATOM 1375 C CA . THR A 1 170 ? -5.795 1.830 17.432 1.00 88.50 170 THR A CA 1
ATOM 1376 C C . THR A 1 170 ? -5.916 2.579 16.101 1.00 88.50 170 THR A C 1
ATOM 1378 O O . THR A 1 170 ? -5.449 3.709 15.998 1.00 88.50 170 THR A O 1
ATOM 1381 N N . LEU A 1 171 ? -6.704 2.049 15.158 1.00 90.19 171 LEU A N 1
ATOM 1382 C CA . LEU A 1 171 ? -6.968 2.651 13.843 1.00 90.19 171 LEU A CA 1
ATOM 1383 C C . LEU A 1 171 ? -7.730 3.986 13.904 1.00 90.19 171 LEU A C 1
ATOM 1385 O O . LEU A 1 171 ? -7.466 4.902 13.129 1.00 90.19 171 LEU A O 1
ATOM 1389 N N . ARG A 1 172 ? -8.635 4.177 14.875 1.00 88.56 172 ARG A N 1
ATOM 1390 C CA . ARG A 1 172 ? -9.299 5.488 15.070 1.00 88.56 172 ARG A CA 1
ATOM 1391 C C . ARG A 1 172 ? -8.325 6.620 15.424 1.00 88.56 172 ARG A C 1
ATOM 1393 O O . ARG A 1 172 ? -8.714 7.784 15.401 1.00 88.56 172 ARG A O 1
ATOM 1400 N N . ALA A 1 173 ? -7.101 6.287 15.845 1.00 88.38 173 ALA A N 1
ATOM 1401 C CA . ALA A 1 173 ? -6.072 7.267 16.160 1.00 88.38 173 ALA A CA 1
ATOM 1402 C C . ALA A 1 173 ? -5.328 7.759 14.918 1.00 88.38 173 ALA A C 1
ATOM 1404 O O . ALA A 1 173 ? -4.512 8.660 15.071 1.00 88.38 173 ALA A O 1
ATOM 1405 N N . THR A 1 174 ? -5.588 7.199 13.732 1.00 87.56 174 THR A N 1
ATOM 1406 C CA . THR A 1 174 ? -4.950 7.613 12.476 1.00 87.56 174 THR A CA 1
ATOM 1407 C C . THR A 1 174 ? -5.949 8.123 11.440 1.00 87.56 174 THR A C 1
ATOM 1409 O O . THR A 1 174 ? -5.597 9.058 10.741 1.00 87.56 174 THR A O 1
ATOM 1412 N N . ILE A 1 175 ? -7.188 7.615 11.393 1.00 89.69 175 ILE A N 1
ATOM 1413 C CA . ILE A 1 175 ? -8.186 8.038 10.390 1.00 89.69 175 ILE A CA 1
ATOM 1414 C C . ILE A 1 175 ? -8.849 9.384 10.698 1.00 89.69 175 ILE A C 1
ATOM 1416 O O . ILE A 1 175 ? -9.412 9.593 11.776 1.00 89.69 175 ILE A O 1
ATOM 1420 N N . GLU A 1 176 ? -8.835 10.267 9.699 1.00 85.69 176 GLU A N 1
ATOM 1421 C CA . GLU A 1 176 ? -9.298 11.652 9.795 1.00 85.69 176 GLU A CA 1
ATOM 1422 C C . GLU A 1 176 ? -10.746 11.897 9.355 1.00 85.69 176 GLU A C 1
ATOM 1424 O O . GLU A 1 176 ? -11.347 12.857 9.839 1.00 85.69 176 GLU A O 1
ATOM 1429 N N . ASP A 1 177 ? -11.326 11.031 8.514 1.00 86.44 177 ASP A N 1
ATOM 1430 C CA . ASP A 1 177 ? -12.699 11.148 7.991 1.00 86.44 177 ASP A CA 1
ATOM 1431 C C . ASP A 1 177 ? -13.547 9.928 8.391 1.00 86.44 177 ASP A C 1
ATOM 1433 O O . ASP A 1 177 ? -13.217 8.787 8.066 1.00 86.44 177 ASP A O 1
ATOM 1437 N N . VAL A 1 178 ? -14.680 10.163 9.064 1.00 85.94 178 VAL A N 1
ATOM 1438 C CA . VAL A 1 178 ? -15.630 9.108 9.473 1.00 85.94 178 VAL A CA 1
ATOM 1439 C C . VAL A 1 178 ? -16.219 8.332 8.293 1.00 85.94 178 VAL A C 1
ATOM 1441 O O . VAL A 1 178 ? -16.631 7.186 8.453 1.00 85.94 178 VAL A O 1
ATOM 1444 N N . ARG A 1 179 ? -16.266 8.941 7.106 1.00 90.44 179 ARG A N 1
ATOM 1445 C CA . ARG A 1 179 ? -16.814 8.334 5.886 1.00 90.44 179 ARG A CA 1
ATOM 1446 C C . ARG A 1 179 ? -15.803 7.447 5.174 1.00 90.44 179 ARG A C 1
ATOM 1448 O O . ARG A 1 179 ? -16.179 6.770 4.223 1.00 90.44 179 ARG A O 1
ATOM 1455 N N . TYR A 1 180 ? -14.544 7.444 5.618 1.00 92.56 180 TYR A N 1
ATOM 1456 C CA . TYR A 1 180 ? -13.475 6.737 4.929 1.00 92.56 180 TYR A CA 1
ATOM 1457 C C . TYR A 1 180 ? -13.790 5.252 4.734 1.00 92.56 180 TYR A C 1
ATOM 1459 O O . TYR A 1 180 ? -13.749 4.775 3.607 1.00 92.56 180 TYR A O 1
ATOM 1467 N N . TYR A 1 181 ? -14.158 4.531 5.797 1.00 95.12 181 TYR A N 1
ATOM 1468 C CA . TYR A 1 181 ? -14.380 3.086 5.697 1.00 95.12 181 TYR A CA 1
ATOM 1469 C C . TYR A 1 181 ? -15.603 2.699 4.851 1.00 95.12 181 TYR A C 1
ATOM 1471 O O . TYR A 1 181 ? -15.452 1.801 4.027 1.00 95.12 181 TYR A O 1
ATOM 1479 N N . PRO A 1 182 ? -16.777 3.359 4.964 1.00 95.31 182 PRO A N 1
ATOM 1480 C CA . PRO A 1 182 ? -17.876 3.129 4.024 1.00 95.31 182 PRO A CA 1
ATOM 1481 C C . PRO A 1 182 ? -17.483 3.361 2.558 1.00 95.31 182 PRO A C 1
ATOM 1483 O O . PRO A 1 182 ? -17.732 2.505 1.716 1.00 95.31 182 PRO A O 1
ATOM 1486 N N . VAL A 1 183 ? -16.790 4.467 2.259 1.00 94.31 183 VAL A N 1
ATOM 1487 C CA . VAL A 1 183 ? -16.319 4.765 0.893 1.00 94.31 183 VAL A CA 1
ATOM 1488 C C . VAL A 1 183 ? -15.281 3.741 0.426 1.00 94.31 183 VAL A C 1
ATOM 1490 O O . VAL A 1 183 ? -15.269 3.343 -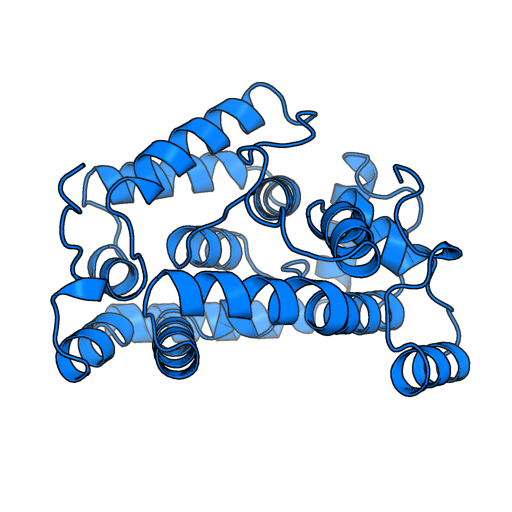0.736 1.00 94.31 183 VAL A O 1
ATOM 1493 N N . LEU A 1 184 ? -14.396 3.297 1.319 1.00 95.75 184 LEU A N 1
ATOM 1494 C CA . LEU A 1 184 ? -13.417 2.259 1.021 1.00 95.75 184 LEU A CA 1
ATOM 1495 C C . LEU A 1 184 ? -14.104 0.929 0.689 1.00 95.75 184 LEU A C 1
ATOM 1497 O O . LEU A 1 184 ? -13.708 0.283 -0.277 1.00 95.75 184 LEU A O 1
ATOM 1501 N N . LEU A 1 185 ? -15.140 0.548 1.444 1.00 97.44 185 LEU A N 1
ATOM 1502 C CA . LEU A 1 185 ? -15.924 -0.663 1.199 1.00 97.44 185 LEU A CA 1
ATOM 1503 C C . LEU A 1 185 ? -16.564 -0.644 -0.195 1.00 97.44 185 LEU A C 1
ATOM 1505 O O . LEU A 1 185 ? -16.415 -1.608 -0.943 1.00 97.44 185 LEU A O 1
ATOM 1509 N N . GLU A 1 186 ? -17.182 0.472 -0.586 1.00 96.38 186 GLU A N 1
ATOM 1510 C CA . GLU A 1 186 ? -17.748 0.647 -1.933 1.00 96.38 186 GLU A CA 1
ATOM 1511 C C . GLU A 1 186 ? -16.682 0.482 -3.029 1.00 96.38 186 GLU A C 1
ATOM 1513 O O . GLU A 1 186 ? -16.902 -0.199 -4.036 1.00 96.38 186 GLU A O 1
ATOM 1518 N N . LYS A 1 187 ? -15.491 1.062 -2.827 1.00 96.25 187 LYS A N 1
ATOM 1519 C CA . LYS A 1 187 ? -14.360 0.928 -3.759 1.00 96.25 187 LYS A CA 1
ATOM 1520 C C . LYS A 1 187 ? -13.855 -0.515 -3.849 1.00 96.25 187 LYS A C 1
ATOM 1522 O O . LYS A 1 187 ? -13.592 -0.986 -4.954 1.00 96.25 187 LYS A O 1
ATOM 1527 N N . ILE A 1 188 ? -13.752 -1.223 -2.720 1.00 97.31 188 ILE A N 1
ATOM 1528 C CA . ILE A 1 188 ? -13.375 -2.645 -2.679 1.00 97.31 188 ILE A CA 1
ATOM 1529 C C . ILE A 1 188 ? -14.379 -3.472 -3.483 1.00 97.31 188 ILE A C 1
ATOM 1531 O O . ILE A 1 188 ? -13.979 -4.232 -4.361 1.00 97.31 188 ILE A O 1
ATOM 1535 N N . GLN A 1 189 ? -15.676 -3.295 -3.230 1.00 97.25 189 GLN A N 1
ATOM 1536 C CA . GLN A 1 189 ? -16.740 -4.029 -3.917 1.00 97.25 189 GLN A CA 1
ATOM 1537 C C . GLN A 1 189 ? -16.755 -3.739 -5.421 1.00 97.25 189 GLN A C 1
ATOM 1539 O O . GLN A 1 189 ? -16.873 -4.662 -6.226 1.00 97.25 189 GLN A O 1
ATOM 1544 N N . THR A 1 190 ? -16.545 -2.478 -5.805 1.00 96.81 190 THR A N 1
ATOM 1545 C CA . THR A 1 190 ? -16.415 -2.072 -7.212 1.00 96.81 190 THR A CA 1
ATOM 1546 C C . THR A 1 190 ? -15.245 -2.788 -7.886 1.00 96.81 190 THR A C 1
ATOM 1548 O O . THR A 1 190 ? -15.417 -3.390 -8.942 1.00 96.81 190 THR A O 1
ATOM 1551 N N . PHE A 1 191 ? -14.069 -2.791 -7.256 1.00 96.69 191 PHE A N 1
ATOM 1552 C CA . PHE A 1 191 ? -12.890 -3.477 -7.784 1.00 96.69 191 PHE A CA 1
ATOM 1553 C C . PHE A 1 191 ? -13.055 -5.000 -7.834 1.00 96.69 191 PHE A C 1
ATOM 1555 O O . PHE A 1 191 ? -12.571 -5.652 -8.752 1.00 96.69 191 PHE A O 1
ATOM 1562 N N . ARG A 1 192 ? -13.740 -5.596 -6.852 1.00 95.69 192 ARG A N 1
ATOM 1563 C CA . ARG A 1 192 ? -14.046 -7.034 -6.860 1.00 95.69 192 ARG A CA 1
ATOM 1564 C C . ARG A 1 192 ? -14.978 -7.413 -8.008 1.00 95.69 192 ARG A C 1
ATOM 1566 O O . ARG A 1 192 ? -14.822 -8.497 -8.565 1.00 95.69 192 ARG A O 1
ATOM 1573 N N . ALA A 1 193 ? -15.939 -6.550 -8.333 1.00 96.38 193 ALA A N 1
ATOM 1574 C CA . ALA A 1 193 ? -16.851 -6.752 -9.453 1.00 96.38 193 ALA A CA 1
ATOM 1575 C C . ALA A 1 193 ? -16.148 -6.577 -10.810 1.00 96.38 193 ALA A C 1
ATOM 1577 O O . ALA A 1 193 ? -16.424 -7.339 -11.735 1.00 96.38 193 ALA A O 1
ATOM 1578 N N . ASP A 1 194 ? -15.227 -5.615 -10.913 1.00 94.94 194 ASP A N 1
ATOM 1579 C CA . ASP A 1 194 ? -14.396 -5.388 -12.097 1.00 94.94 194 ASP A CA 1
ATOM 1580 C C . ASP A 1 194 ? -12.930 -5.081 -11.721 1.00 94.94 194 ASP A C 1
ATOM 1582 O O . ASP A 1 194 ? -12.567 -3.921 -11.493 1.00 94.94 194 ASP A O 1
ATOM 1586 N N . PRO A 1 195 ? -12.050 -6.102 -11.714 1.00 89.88 195 PRO A N 1
ATOM 1587 C CA . PRO A 1 195 ? -10.624 -5.924 -11.433 1.00 89.88 195 PRO A CA 1
ATOM 1588 C C . PRO A 1 195 ? -9.850 -5.124 -12.491 1.00 89.88 195 PRO A C 1
ATOM 1590 O O . PRO A 1 195 ? -8.668 -4.828 -12.287 1.00 89.88 195 PRO A O 1
ATOM 1593 N N . HIS A 1 196 ? -10.473 -4.806 -13.632 1.00 88.06 196 HIS A N 1
ATOM 1594 C CA . HIS A 1 196 ? -9.868 -4.034 -14.717 1.00 88.06 196 HIS A CA 1
ATOM 1595 C C . HIS A 1 196 ? -10.184 -2.537 -14.642 1.00 88.06 196 HIS A C 1
ATOM 1597 O O . HIS A 1 196 ? -9.711 -1.771 -15.491 1.00 88.06 196 HIS A O 1
ATOM 1603 N N . VAL A 1 197 ? -10.934 -2.101 -13.623 1.00 89.56 197 VAL A N 1
ATOM 1604 C CA . VAL A 1 197 ? -11.146 -0.680 -13.354 1.00 89.56 197 VAL A CA 1
ATOM 1605 C C . VAL A 1 197 ? -9.797 0.038 -13.237 1.00 89.56 197 VAL A C 1
ATOM 1607 O O . VAL A 1 197 ? -8.888 -0.397 -12.532 1.00 89.56 197 VAL A O 1
ATOM 1610 N N . LYS A 1 198 ? -9.646 1.139 -13.980 1.00 82.75 198 LYS A N 1
ATOM 1611 C CA . LYS A 1 198 ? -8.372 1.874 -14.080 1.00 82.75 198 LYS A CA 1
ATOM 1612 C C . LYS A 1 198 ? -8.189 2.931 -12.998 1.00 82.75 198 LYS A C 1
ATOM 1614 O O . LYS A 1 198 ? -7.056 3.307 -12.716 1.00 82.75 198 LYS A O 1
ATOM 1619 N N . ARG A 1 199 ? -9.293 3.446 -12.449 1.00 85.12 199 ARG A N 1
ATOM 1620 C CA . ARG A 1 199 ? -9.298 4.506 -11.436 1.00 85.12 199 ARG A CA 1
ATOM 1621 C C . ARG A 1 199 ? -10.511 4.370 -10.518 1.00 85.12 199 ARG A C 1
ATOM 1623 O O . ARG A 1 199 ? -11.621 4.195 -11.013 1.00 85.12 199 ARG A O 1
ATOM 1630 N N . LEU A 1 200 ? -10.301 4.474 -9.206 1.00 86.56 200 LEU A N 1
ATOM 1631 C CA . LEU A 1 200 ? -11.374 4.553 -8.194 1.00 86.56 200 LEU A CA 1
ATOM 1632 C C . LEU A 1 200 ? -11.370 5.896 -7.450 1.00 86.56 200 LEU A C 1
ATOM 1634 O O . LEU A 1 200 ? -12.237 6.175 -6.618 1.00 86.56 200 LEU A O 1
ATOM 1638 N N . ALA A 1 201 ? -10.371 6.728 -7.721 1.00 80.00 201 ALA A N 1
ATOM 1639 C CA . ALA A 1 201 ? -10.295 8.097 -7.251 1.00 80.00 201 ALA A CA 1
ATOM 1640 C C . ALA A 1 201 ? -11.331 9.023 -7.908 1.00 80.00 201 ALA A C 1
ATOM 1642 O O . ALA A 1 201 ? -11.649 8.888 -9.087 1.00 80.00 201 ALA A O 1
ATOM 1643 N N . GLN A 1 202 ? -11.761 10.042 -7.158 1.00 66.94 202 GLN A N 1
ATOM 1644 C CA . GLN A 1 202 ? -12.431 11.213 -7.732 1.00 66.94 202 GLN A CA 1
ATOM 1645 C C . GLN A 1 202 ? -11.423 12.046 -8.538 1.00 66.94 202 GLN A C 1
ATOM 1647 O O . GLN A 1 202 ? -10.259 12.162 -8.135 1.00 66.94 202 GLN A O 1
ATOM 1652 N N . GLU A 1 203 ? -11.866 12.631 -9.653 1.00 59.88 203 GLU A N 1
ATOM 1653 C CA . GLU A 1 203 ? -11.067 13.576 -10.440 1.00 59.88 203 GLU A CA 1
ATOM 1654 C C . GLU A 1 203 ? -10.614 14.768 -9.559 1.00 59.88 203 GLU A C 1
ATOM 1656 O O . GLU A 1 203 ? -11.258 15.095 -8.564 1.00 59.88 203 GLU A O 1
ATOM 1661 N N . ASP A 1 204 ? -9.479 15.391 -9.901 1.00 63.62 204 ASP A N 1
ATOM 1662 C CA . ASP A 1 204 ? -8.973 16.666 -9.349 1.00 63.62 204 ASP A CA 1
ATOM 1663 C C . ASP A 1 204 ? -8.190 16.721 -8.018 1.00 63.62 204 ASP A C 1
ATOM 1665 O O . ASP A 1 204 ? -7.739 17.809 -7.643 1.00 63.62 204 ASP A O 1
ATOM 1669 N N . PHE A 1 205 ? -7.909 15.618 -7.318 1.00 68.88 205 PHE A N 1
ATOM 1670 C CA . PHE A 1 205 ? -7.191 15.697 -6.024 1.00 68.88 205 PHE A CA 1
ATOM 1671 C C . PHE A 1 205 ? -5.785 16.320 -6.120 1.00 68.88 205 PHE A C 1
ATOM 1673 O O . PHE A 1 205 ? -5.400 17.129 -5.280 1.00 68.88 205 PHE A O 1
ATOM 1680 N N . PHE A 1 206 ? -5.049 16.030 -7.196 1.00 72.00 206 PHE A N 1
ATOM 1681 C CA . PHE A 1 206 ? -3.733 16.618 -7.474 1.00 72.00 206 PHE A CA 1
ATOM 1682 C C . PHE A 1 206 ? -3.770 17.693 -8.570 1.00 72.00 206 PHE A C 1
ATOM 1684 O O . PHE A 1 206 ? -2.756 17.961 -9.215 1.00 72.00 206 PHE A O 1
ATOM 1691 N N . ARG A 1 207 ? -4.923 18.343 -8.796 1.00 67.44 207 ARG A N 1
ATOM 1692 C CA . ARG A 1 207 ? -5.137 19.276 -9.925 1.00 67.44 207 ARG A CA 1
ATOM 1693 C C . ARG A 1 207 ? -4.090 20.386 -10.062 1.00 67.44 207 ARG A C 1
ATOM 1695 O O . ARG A 1 207 ? -3.832 20.846 -11.170 1.00 67.44 207 ARG A O 1
ATOM 1702 N N . PHE A 1 208 ? -3.486 20.813 -8.952 1.00 69.31 208 PHE A N 1
ATOM 1703 C CA . PHE A 1 208 ? -2.498 21.897 -8.921 1.00 69.31 208 PHE A CA 1
ATOM 1704 C C . PHE A 1 208 ? -1.052 21.428 -9.109 1.00 69.31 208 PHE A C 1
ATOM 1706 O O . PHE A 1 208 ? -0.134 22.249 -9.131 1.00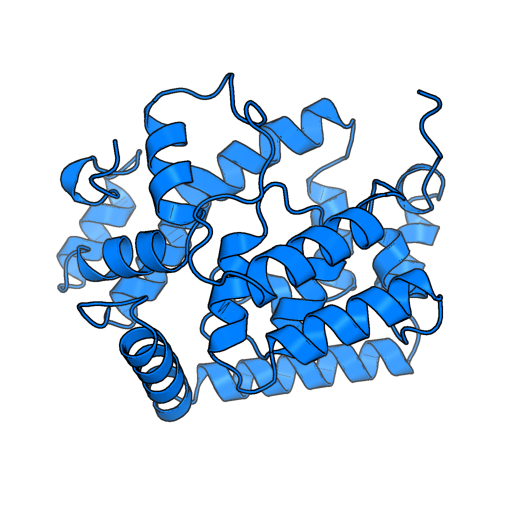 69.31 208 PHE A O 1
ATOM 1713 N N . LYS A 1 209 ? -0.822 20.121 -9.250 1.00 80.19 209 LYS A N 1
ATOM 1714 C CA . LYS A 1 209 ? 0.515 19.573 -9.443 1.00 80.19 209 LYS A CA 1
ATOM 1715 C C . LYS A 1 209 ? 0.947 19.664 -10.910 1.00 80.19 209 LYS A C 1
ATOM 1717 O O . LYS A 1 209 ? 0.155 19.497 -11.837 1.00 80.19 209 LYS A O 1
ATOM 1722 N N . GLY A 1 210 ? 2.236 19.942 -11.107 1.00 85.50 210 GLY A N 1
ATOM 1723 C CA . GLY A 1 210 ? 2.844 20.074 -12.432 1.00 85.50 210 GLY A CA 1
ATOM 1724 C C . GLY A 1 210 ? 2.972 18.746 -13.186 1.00 85.50 210 GLY A C 1
ATOM 1725 O O . GLY A 1 210 ? 2.812 17.664 -12.624 1.00 85.50 210 GLY A O 1
ATOM 1726 N N . GLU A 1 211 ? 3.339 18.838 -14.461 1.00 88.38 211 GLU A N 1
ATOM 1727 C CA . GLU A 1 211 ? 3.380 17.715 -15.411 1.00 88.38 211 GLU A CA 1
ATOM 1728 C C . GLU A 1 211 ? 4.206 16.508 -14.933 1.00 88.38 211 GLU A C 1
ATOM 1730 O O . GLU A 1 211 ? 3.798 15.357 -15.067 1.00 88.38 211 GLU A O 1
ATOM 1735 N N . ASN A 1 212 ? 5.355 16.759 -14.300 1.00 89.56 212 ASN A N 1
ATOM 1736 C CA . ASN A 1 212 ? 6.208 15.683 -13.788 1.00 89.56 212 ASN A CA 1
ATOM 1737 C C . ASN A 1 212 ? 5.541 14.882 -12.663 1.00 89.56 212 ASN A C 1
ATOM 1739 O O . ASN A 1 212 ? 5.769 13.680 -12.561 1.00 89.56 212 ASN A O 1
ATOM 1743 N N . PHE A 1 213 ? 4.724 15.532 -11.831 1.00 90.00 213 PHE A N 1
ATOM 1744 C CA . PHE A 1 213 ? 3.982 14.837 -10.786 1.00 90.00 213 PHE A CA 1
ATOM 1745 C C . PHE A 1 213 ? 2.842 14.020 -11.386 1.00 90.00 213 PHE A C 1
ATOM 1747 O O . PHE A 1 213 ? 2.689 12.869 -11.011 1.00 90.00 213 PHE A O 1
ATOM 1754 N N . LYS A 1 214 ? 2.096 14.563 -12.357 1.00 88.81 214 LYS A N 1
ATOM 1755 C CA . LYS A 1 214 ? 1.032 13.815 -13.051 1.00 88.81 214 LYS A CA 1
ATOM 1756 C C . LYS A 1 214 ? 1.572 12.550 -13.713 1.00 88.81 214 LYS A C 1
ATOM 1758 O O . LYS A 1 214 ? 0.987 11.481 -13.587 1.00 88.81 214 LYS A O 1
ATOM 1763 N N . ARG A 1 215 ? 2.748 12.643 -14.342 1.00 90.81 215 ARG A N 1
ATOM 1764 C CA . ARG A 1 215 ? 3.453 11.477 -14.888 1.00 90.81 215 ARG A CA 1
ATOM 1765 C C . ARG A 1 215 ? 3.798 10.450 -13.805 1.00 90.81 215 ARG A C 1
ATOM 1767 O O . ARG A 1 215 ? 3.643 9.250 -14.025 1.00 90.81 215 ARG A O 1
ATOM 1774 N N . ALA A 1 216 ? 4.264 10.912 -12.646 1.00 92.06 216 ALA A N 1
ATOM 1775 C CA . ALA A 1 216 ? 4.560 10.047 -11.509 1.00 92.06 216 ALA A CA 1
ATOM 1776 C C . ALA A 1 216 ? 3.286 9.415 -10.924 1.00 92.06 216 ALA A C 1
ATOM 1778 O O . ALA A 1 216 ? 3.289 8.222 -10.660 1.00 92.06 216 ALA A O 1
ATOM 1779 N N . GLU A 1 217 ? 2.196 10.170 -10.790 1.00 89.69 217 GLU A N 1
ATOM 1780 C CA . GLU A 1 217 ? 0.884 9.685 -10.353 1.00 89.69 217 GLU A CA 1
ATOM 1781 C C . GLU A 1 217 ? 0.383 8.577 -11.281 1.00 89.69 217 GLU A C 1
ATOM 1783 O O . GLU A 1 217 ? 0.108 7.479 -10.809 1.00 89.69 217 GLU A O 1
ATOM 1788 N N . LEU A 1 218 ? 0.341 8.807 -12.596 1.00 88.12 218 LEU A N 1
ATOM 1789 C CA . LEU A 1 218 ? -0.098 7.796 -13.565 1.00 88.12 218 LEU A CA 1
ATOM 1790 C C . LEU A 1 218 ? 0.775 6.535 -13.529 1.00 88.12 218 LEU A C 1
ATOM 1792 O O . LEU A 1 218 ? 0.264 5.424 -13.642 1.00 88.12 218 LEU A O 1
ATOM 1796 N N . THR A 1 219 ? 2.083 6.703 -13.322 1.00 92.12 219 THR A N 1
ATOM 1797 C CA . THR A 1 219 ? 3.022 5.577 -13.256 1.00 92.12 219 THR A CA 1
ATOM 1798 C C . THR A 1 219 ? 2.902 4.802 -11.944 1.00 92.12 219 THR A C 1
ATOM 1800 O O . THR A 1 219 ? 2.931 3.580 -11.957 1.00 92.12 219 THR A O 1
ATOM 1803 N N . PHE A 1 220 ? 2.788 5.479 -10.802 1.00 92.50 220 PHE A N 1
ATOM 1804 C CA . PHE A 1 220 ? 2.926 4.850 -9.485 1.00 92.50 220 PHE A CA 1
ATOM 1805 C C . PHE A 1 220 ? 1.598 4.594 -8.759 1.00 92.50 220 PHE A C 1
ATOM 1807 O O . PHE A 1 220 ? 1.604 3.893 -7.754 1.00 92.50 220 PHE A O 1
ATOM 1814 N N . SER A 1 221 ? 0.462 5.094 -9.261 1.00 89.81 221 SER A N 1
ATOM 1815 C CA . SER A 1 221 ? -0.864 4.834 -8.658 1.00 89.81 221 SER A CA 1
ATOM 1816 C C . SER A 1 221 ? -1.447 3.466 -9.023 1.00 89.81 221 SER A C 1
ATOM 1818 O O . SER A 1 221 ? -2.509 3.097 -8.528 1.00 89.81 221 SER A O 1
ATOM 1820 N N . THR A 1 222 ? -0.777 2.704 -9.892 1.00 91.62 222 THR A N 1
ATOM 1821 C CA . THR A 1 222 ? -1.166 1.333 -10.240 1.00 91.62 222 THR A CA 1
ATOM 1822 C C . THR A 1 222 ? 0.022 0.394 -10.101 1.00 91.62 222 THR A C 1
ATOM 1824 O O . THR A 1 222 ? 1.177 0.772 -10.322 1.00 91.62 222 THR A O 1
ATOM 1827 N N . LEU A 1 223 ? -0.258 -0.856 -9.742 1.00 92.88 223 LEU A N 1
ATOM 1828 C CA . LEU A 1 223 ? 0.754 -1.890 -9.596 1.00 92.88 223 LEU A CA 1
ATOM 1829 C C . LEU A 1 223 ? 1.427 -2.196 -10.940 1.00 92.88 223 LEU A C 1
ATOM 1831 O O . LEU A 1 223 ? 2.649 -2.332 -10.995 1.00 92.88 223 LEU A O 1
ATOM 1835 N N . SER A 1 224 ? 0.653 -2.231 -12.031 1.00 91.94 224 SER A N 1
ATOM 1836 C CA . SER A 1 224 ? 1.194 -2.406 -13.385 1.00 91.94 224 SER A CA 1
ATOM 1837 C C . SER A 1 224 ? 2.172 -1.302 -13.760 1.00 91.94 224 SER A C 1
ATOM 1839 O O . SER A 1 224 ? 3.277 -1.596 -14.219 1.00 91.94 224 SER A O 1
ATOM 1841 N N . GLY A 1 225 ? 1.794 -0.038 -13.544 1.00 92.75 225 GLY A N 1
ATOM 1842 C CA . GLY A 1 225 ? 2.642 1.104 -13.869 1.00 92.75 225 GLY A CA 1
ATOM 1843 C C . GLY A 1 225 ? 3.957 1.071 -13.086 1.00 92.75 225 GLY A C 1
ATOM 1844 O O . GLY A 1 225 ? 5.034 1.194 -13.678 1.00 92.75 225 GLY A O 1
ATOM 1845 N N . LEU A 1 226 ? 3.896 0.780 -11.779 1.00 94.38 226 LEU A N 1
ATOM 1846 C CA . LEU A 1 226 ? 5.087 0.645 -10.939 1.00 94.38 226 LEU A CA 1
ATOM 1847 C C . LEU A 1 226 ? 5.991 -0.496 -11.415 1.00 94.38 226 LEU A C 1
ATOM 1849 O O . LEU A 1 226 ? 7.210 -0.332 -11.506 1.00 94.38 226 LEU A O 1
ATOM 1853 N N . LEU A 1 227 ? 5.434 -1.676 -11.680 1.00 94.38 227 LEU A N 1
ATOM 1854 C CA . LEU A 1 227 ? 6.237 -2.850 -12.023 1.00 94.38 227 LEU A CA 1
ATOM 1855 C C . LEU A 1 227 ? 6.820 -2.741 -13.434 1.00 94.38 227 LEU A C 1
ATOM 1857 O O . LEU A 1 227 ? 7.971 -3.138 -13.644 1.00 94.38 227 LEU A O 1
ATOM 1861 N N . ALA A 1 228 ? 6.096 -2.119 -14.366 1.00 93.88 228 ALA A N 1
ATOM 1862 C CA . ALA A 1 228 ? 6.615 -1.748 -15.676 1.00 93.88 228 ALA A CA 1
ATOM 1863 C C . ALA A 1 228 ? 7.758 -0.728 -15.558 1.00 93.88 228 ALA A C 1
ATOM 1865 O O . ALA A 1 228 ? 8.814 -0.925 -16.164 1.00 93.88 228 ALA A O 1
ATOM 1866 N N . TYR A 1 229 ? 7.599 0.309 -14.727 1.00 95.62 229 TYR A N 1
ATOM 1867 C CA . TYR A 1 229 ? 8.665 1.267 -14.421 1.00 95.62 229 TYR A CA 1
ATOM 1868 C C . TYR A 1 229 ? 9.910 0.560 -13.874 1.00 95.62 229 TYR A C 1
ATOM 1870 O O . TYR A 1 229 ? 11.011 0.720 -14.406 1.00 95.62 229 TYR A O 1
ATOM 1878 N N . CYS A 1 230 ? 9.732 -0.299 -12.864 1.00 95.44 230 CYS A N 1
ATOM 1879 C CA . CYS A 1 230 ? 10.815 -1.089 -12.286 1.00 95.44 230 CYS A CA 1
ATOM 1880 C C . CYS A 1 230 ? 11.528 -1.929 -13.355 1.00 95.44 230 CYS A C 1
ATOM 1882 O O . CYS A 1 230 ? 12.755 -1.960 -13.409 1.00 95.44 230 CYS A O 1
ATOM 1884 N N . ALA A 1 231 ? 10.783 -2.601 -14.233 1.00 94.56 231 ALA A N 1
ATOM 1885 C CA . ALA A 1 231 ? 11.357 -3.439 -15.279 1.00 94.56 231 ALA A CA 1
ATOM 1886 C C . ALA A 1 231 ? 12.154 -2.648 -16.334 1.00 94.56 231 ALA A C 1
ATOM 1888 O O . ALA A 1 231 ? 13.121 -3.192 -16.880 1.00 94.56 231 ALA A O 1
ATOM 1889 N N . ARG A 1 232 ? 11.791 -1.381 -16.594 1.00 95.44 232 ARG A N 1
ATOM 1890 C CA . ARG A 1 232 ? 12.493 -0.475 -17.525 1.00 95.44 232 ARG A CA 1
ATOM 1891 C C . ARG A 1 232 ? 13.754 0.158 -16.937 1.00 95.44 232 ARG A C 1
ATOM 1893 O O . ARG A 1 232 ? 14.613 0.593 -17.703 1.00 95.44 232 ARG A O 1
ATOM 1900 N N . LEU A 1 233 ? 13.896 0.201 -15.609 1.00 96.69 233 LEU A N 1
ATOM 1901 C CA . LEU A 1 233 ? 15.109 0.716 -14.967 1.00 96.69 233 LEU A CA 1
ATOM 1902 C C . LEU A 1 233 ? 16.364 -0.033 -15.454 1.00 96.69 233 LEU A C 1
ATOM 1904 O O . LEU A 1 233 ? 16.290 -1.213 -15.808 1.00 96.69 233 LEU A O 1
ATOM 1908 N N . PRO A 1 234 ? 17.551 0.595 -15.425 1.00 96.19 234 PRO A N 1
ATOM 1909 C CA . PRO A 1 234 ? 18.786 -0.092 -15.779 1.00 96.19 234 PRO A CA 1
ATOM 1910 C C . PRO A 1 234 ? 19.017 -1.358 -14.941 1.00 96.19 234 PRO A C 1
ATOM 1912 O O . PRO A 1 234 ? 18.760 -1.388 -13.742 1.00 96.19 234 PRO A O 1
ATOM 1915 N N . LYS A 1 235 ? 19.565 -2.411 -15.555 1.00 94.31 235 LYS A N 1
ATOM 1916 C CA . LYS A 1 235 ? 19.891 -3.660 -14.837 1.00 94.31 235 LYS A CA 1
ATOM 1917 C C . LYS A 1 235 ? 21.242 -3.617 -14.119 1.00 94.31 235 LYS A C 1
ATOM 1919 O O . LYS A 1 235 ? 21.484 -4.429 -13.230 1.00 94.31 235 LYS A O 1
ATOM 1924 N N . SER A 1 236 ? 22.147 -2.718 -14.518 1.00 95.75 236 SER A N 1
ATOM 1925 C CA . SER A 1 236 ? 23.490 -2.653 -13.936 1.00 95.75 236 SER A CA 1
ATOM 1926 C C . SER A 1 236 ? 23.508 -1.786 -12.667 1.00 95.75 236 SER A C 1
ATOM 1928 O O . SER A 1 236 ? 22.929 -0.696 -12.666 1.00 95.75 236 SER A O 1
ATOM 1930 N N . PRO A 1 237 ? 24.215 -2.205 -11.596 1.00 94.00 237 PRO A N 1
ATOM 1931 C CA . PRO A 1 237 ? 24.304 -1.420 -10.363 1.00 94.00 237 PRO A CA 1
ATOM 1932 C C . PRO A 1 237 ? 24.845 -0.001 -10.577 1.00 94.00 237 PRO A C 1
ATOM 1934 O O . PRO A 1 237 ? 24.336 0.948 -9.990 1.00 94.00 237 PRO A O 1
ATOM 1937 N N . ALA A 1 238 ? 25.837 0.167 -11.458 1.00 96.56 238 ALA A N 1
ATOM 1938 C CA . ALA A 1 238 ? 26.412 1.475 -11.764 1.00 96.56 238 ALA A CA 1
ATOM 1939 C C . ALA A 1 238 ? 25.406 2.415 -12.450 1.00 96.56 238 ALA A C 1
ATOM 1941 O O . ALA A 1 238 ? 25.352 3.601 -12.126 1.00 96.56 238 ALA A O 1
ATOM 1942 N N . ALA A 1 239 ? 24.584 1.899 -13.371 1.00 96.75 239 ALA A N 1
ATOM 1943 C CA . ALA A 1 239 ? 23.561 2.704 -14.031 1.00 96.75 239 ALA A CA 1
ATOM 1944 C C . ALA A 1 239 ? 22.388 3.024 -13.092 1.00 96.75 239 ALA A C 1
ATOM 1946 O O . ALA A 1 239 ? 21.889 4.145 -13.128 1.00 96.75 239 ALA A O 1
ATOM 1947 N N . LEU A 1 240 ? 22.004 2.098 -12.205 1.00 97.06 240 LEU A N 1
ATOM 1948 C CA . LEU A 1 240 ? 21.033 2.369 -11.138 1.00 97.06 240 LEU A CA 1
ATOM 1949 C C . LEU A 1 240 ? 21.537 3.452 -10.177 1.00 97.06 240 LEU A C 1
ATOM 1951 O O . LEU A 1 240 ? 20.807 4.392 -9.880 1.00 97.06 240 LEU A O 1
ATOM 1955 N N . ALA A 1 241 ? 22.797 3.377 -9.742 1.00 96.12 241 ALA A N 1
ATOM 1956 C CA . ALA A 1 241 ? 23.398 4.403 -8.893 1.00 96.12 241 ALA A CA 1
ATOM 1957 C C . ALA A 1 241 ? 23.432 5.768 -9.597 1.00 96.12 241 ALA A C 1
ATOM 1959 O O . ALA A 1 241 ? 23.060 6.780 -9.007 1.00 96.12 241 ALA A O 1
ATOM 1960 N N . ARG A 1 242 ? 23.814 5.798 -10.882 1.00 96.62 242 ARG A N 1
ATOM 1961 C CA . ARG A 1 242 ? 23.763 7.014 -11.704 1.00 96.62 242 ARG A CA 1
ATOM 1962 C C . ARG A 1 242 ? 22.341 7.580 -11.764 1.00 96.62 242 ARG A C 1
ATOM 1964 O O . ARG A 1 242 ? 22.162 8.774 -11.554 1.00 96.62 242 ARG A O 1
ATOM 1971 N N . HIS A 1 243 ? 21.339 6.739 -12.008 1.00 96.81 243 HIS A N 1
ATOM 1972 C CA . HIS A 1 243 ? 19.935 7.152 -12.020 1.00 96.81 243 HIS A CA 1
ATOM 1973 C C . HIS A 1 243 ? 19.513 7.774 -10.684 1.00 96.81 243 HIS A C 1
ATOM 1975 O O . HIS A 1 243 ? 19.017 8.896 -10.664 1.00 96.81 243 HIS A O 1
ATOM 1981 N N . VAL A 1 244 ? 19.796 7.112 -9.559 1.00 95.31 244 VAL A N 1
ATOM 1982 C CA . VAL A 1 244 ? 19.457 7.636 -8.225 1.00 95.31 244 VAL A CA 1
ATOM 1983 C C . VAL A 1 244 ? 20.117 8.996 -7.962 1.00 95.31 244 VAL A C 1
ATOM 1985 O O . VAL A 1 244 ? 19.468 9.899 -7.437 1.00 95.31 244 VAL A O 1
ATOM 1988 N N . LEU A 1 245 ? 21.384 9.166 -8.351 1.00 95.44 245 LEU A N 1
ATOM 1989 C CA . LEU A 1 245 ? 22.150 10.387 -8.084 1.00 95.44 245 LEU A CA 1
ATOM 1990 C C . LEU A 1 245 ? 21.744 11.578 -8.963 1.00 95.44 245 LEU A C 1
ATOM 1992 O O . LEU A 1 245 ? 21.780 12.719 -8.494 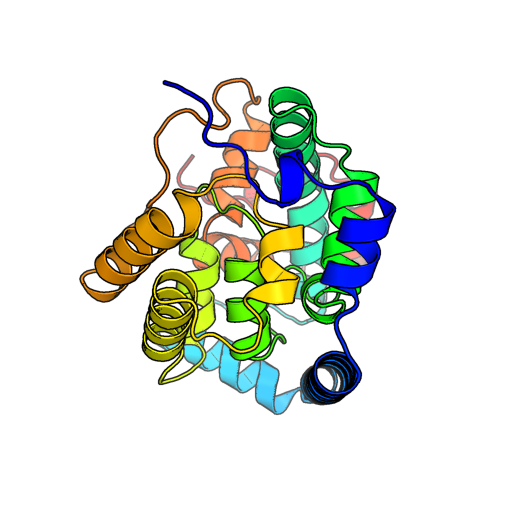1.00 95.44 245 LEU A O 1
ATOM 1996 N N . PHE A 1 246 ? 21.390 11.336 -10.228 1.00 95.50 246 PHE A N 1
ATOM 1997 C CA . PHE A 1 246 ? 21.239 12.406 -11.220 1.00 95.50 246 PHE A CA 1
ATOM 1998 C C . PHE A 1 246 ? 19.799 12.645 -11.684 1.00 95.50 246 PHE A C 1
ATOM 2000 O O . PHE A 1 246 ? 19.484 13.769 -12.075 1.00 95.50 246 PHE A O 1
ATOM 2007 N N . SER A 1 247 ? 18.906 11.658 -11.601 1.00 93.69 247 SER A N 1
ATOM 2008 C CA . SER A 1 247 ? 17.495 11.843 -11.952 1.00 93.69 247 SER A CA 1
ATOM 2009 C C . SER A 1 247 ? 16.800 12.625 -10.841 1.00 93.69 247 SER A C 1
ATOM 2011 O O . SER A 1 247 ? 16.785 12.195 -9.691 1.00 93.69 247 SER A O 1
ATOM 2013 N N . ARG A 1 248 ? 16.269 13.813 -11.153 1.00 91.88 248 ARG A N 1
ATOM 2014 C CA . ARG A 1 248 ? 15.556 14.678 -10.187 1.00 91.88 248 ARG A CA 1
ATOM 2015 C C . ARG A 1 248 ? 14.040 14.622 -10.332 1.00 91.88 248 ARG A C 1
ATOM 2017 O O . ARG A 1 248 ? 13.332 14.974 -9.397 1.00 91.88 248 ARG A O 1
ATOM 2024 N N . VAL A 1 249 ? 13.571 14.173 -11.487 1.00 92.31 249 VAL A N 1
ATOM 2025 C CA . VAL A 1 249 ? 12.165 13.967 -11.830 1.00 92.31 249 VAL A CA 1
ATOM 2026 C C . VAL A 1 249 ? 12.030 12.600 -12.487 1.00 92.31 249 VAL A C 1
ATOM 2028 O O . VAL A 1 249 ? 13.032 12.038 -12.939 1.00 92.31 249 VAL A O 1
ATOM 2031 N N . ILE A 1 250 ? 10.806 12.081 -12.560 1.00 92.75 250 ILE A N 1
ATOM 2032 C CA . ILE A 1 250 ? 10.532 10.840 -13.279 1.00 92.75 250 ILE A CA 1
ATOM 2033 C C . ILE A 1 250 ? 10.918 10.991 -14.768 1.00 92.75 250 ILE A C 1
ATOM 2035 O O . ILE A 1 250 ? 10.376 11.872 -15.447 1.00 92.75 250 ILE A O 1
ATOM 2039 N N . PRO A 1 251 ? 11.851 10.169 -15.290 1.00 92.94 251 PRO A N 1
ATOM 2040 C CA . PRO A 1 251 ? 12.230 10.239 -16.698 1.00 92.94 251 PRO A CA 1
ATOM 2041 C C . PRO A 1 251 ? 11.053 9.823 -17.599 1.00 92.94 251 PRO A C 1
ATOM 2043 O O . PRO A 1 251 ? 10.462 8.766 -17.344 1.00 92.94 251 PRO A O 1
ATOM 2046 N N . PRO A 1 252 ? 10.682 10.620 -18.621 1.00 91.62 252 PRO A N 1
ATOM 2047 C CA . PRO A 1 252 ? 9.555 10.318 -19.506 1.00 91.62 252 PRO A CA 1
ATOM 2048 C C . PRO A 1 252 ? 9.624 8.931 -20.150 1.00 91.62 252 PRO A C 1
ATOM 2050 O O . PRO A 1 252 ? 8.613 8.252 -20.258 1.00 91.62 252 PRO A O 1
ATOM 2053 N N . GLU A 1 253 ? 10.821 8.485 -20.519 1.00 91.88 253 GLU A N 1
ATOM 2054 C CA . GLU A 1 253 ? 11.075 7.197 -21.163 1.00 91.88 253 GLU A CA 1
ATOM 2055 C C . GLU A 1 253 ? 10.860 5.982 -20.245 1.00 91.88 253 GLU A C 1
ATOM 2057 O O . GLU A 1 253 ? 10.729 4.856 -20.727 1.00 91.88 253 GLU A O 1
ATOM 2062 N N . LEU A 1 254 ? 10.841 6.190 -18.925 1.00 92.31 254 LEU A N 1
ATOM 2063 C CA . LEU A 1 254 ? 10.588 5.134 -17.942 1.00 92.31 254 LEU A CA 1
ATOM 2064 C C . LEU A 1 254 ? 9.126 5.099 -17.489 1.00 92.31 254 LEU A C 1
ATOM 2066 O O . LEU A 1 254 ? 8.647 4.043 -17.068 1.00 92.31 254 LEU A O 1
ATOM 2070 N N . ALA A 1 255 ? 8.437 6.237 -17.563 1.00 89.69 255 ALA A N 1
ATOM 2071 C CA . ALA A 1 255 ? 7.054 6.390 -17.136 1.00 89.69 255 ALA A CA 1
ATOM 2072 C C . ALA A 1 255 ? 6.072 5.568 -17.982 1.00 89.69 255 ALA A C 1
ATOM 2074 O O . ALA A 1 255 ? 6.406 5.071 -19.060 1.00 89.69 255 ALA A O 1
ATOM 2075 N N . ASP A 1 256 ? 4.852 5.399 -17.477 1.00 81.94 256 ASP A N 1
ATOM 2076 C CA . ASP A 1 256 ? 3.773 4.798 -18.259 1.00 81.94 256 ASP A CA 1
ATOM 2077 C C . ASP A 1 256 ? 3.497 5.641 -19.528 1.00 81.94 256 ASP A C 1
ATOM 2079 O O . ASP A 1 256 ? 3.319 6.855 -19.404 1.00 81.94 256 ASP A O 1
ATOM 2083 N N . PRO A 1 257 ? 3.494 5.048 -20.742 1.00 66.12 257 PRO A N 1
ATOM 2084 C CA . PRO A 1 257 ? 3.204 5.760 -21.988 1.00 66.12 257 PRO A CA 1
ATOM 2085 C C . PRO A 1 257 ? 1.758 6.261 -22.108 1.00 66.12 257 PRO A C 1
ATOM 2087 O O . PRO A 1 257 ? 1.450 6.925 -23.090 1.00 66.12 257 PRO A O 1
ATOM 2090 N N . GLY A 1 258 ? 0.872 5.976 -21.147 1.00 60.72 258 GLY A N 1
ATOM 2091 C CA . GLY A 1 258 ? -0.4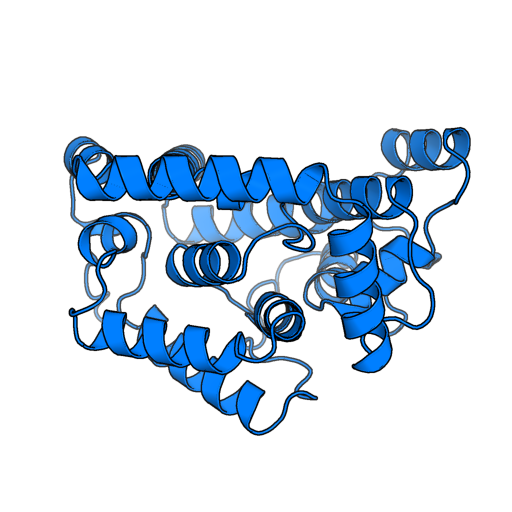66 6.577 -21.053 1.00 60.72 258 GLY A CA 1
ATOM 2092 C C . GLY A 1 258 ? -0.500 8.085 -20.734 1.00 60.72 258 GLY A C 1
ATOM 2093 O O . GLY A 1 258 ? -1.503 8.543 -20.188 1.00 60.72 258 GLY A O 1
ATOM 2094 N N . VAL A 1 259 ? 0.579 8.821 -21.038 1.00 44.56 259 VAL A N 1
ATOM 2095 C CA . VAL A 1 259 ? 0.697 10.292 -20.988 1.00 44.56 259 VAL A CA 1
ATOM 2096 C C . VAL A 1 259 ? 0.478 10.870 -22.379 1.00 44.56 259 VAL A C 1
ATOM 2098 O O . VAL A 1 259 ? 1.164 10.405 -23.316 1.00 44.56 259 VAL A O 1
#

Radius of gyration: 18.29 Å; chains: 1; bounding box: 48×40×48 Å

Secondary structure (DSSP, 8-state):
------HHHHS-HHHHHHHHH--HHHHHHHHHHHHHHHHHHH-HHHHHHHHHHHHHTTS-SSPPPHHHHHHHHHHHIIIIIHHHHHHHHHHTT--HHHHHHHHHHH-GGGGT-TT-TTS-HHHHHHHHHHS--S--HHHHHHHTTSTTHHHHHHHHHHHHHTT--TTHHHHTTT---TTHHHHHHHHHHHHHH-TT----SPTTTTTTS-HHHHHHHHHHSSHHHHHHHHHHS-SSHHHHHHHHHH--S--TTTS-S--

Sequence (259 aa):
MEATQTYRTSASPVALLRAAIGGPAEIRGKISRAEQTFRTWRDRGELRRRLTRLKELGYIDTLPTLPQLAVGALDTFRYFLIPGSDDFYQQNDINFTFHQILRWLDDPVSMLDPIGIVSERDVIIGHMLQVIHHDPIYDLQLLQMFPDGLEEMERQTEQIIAGTHPRSRTLRATIEDVRYYPVLLEKIQTFRADPHVKRLAQEDFFRFKGENFKRAELTFSTLSGLLAYCARLPKSPAALARHVLFSRVIPPELADPGV